Protein AF-A0A7J6PBH8-F1 (afdb_monomer)

InterPro domains:
  IPR035897 Toll/interleukin-1 receptor homology (TIR) domain superfamily [G3DSA:3.40.50.10140] (114-209)
  IPR035897 Toll/interleukin-1 receptor homology (TIR) domain superfamily [SSF52200] (127-196)

Foldseek 3Di:
DDPVVVVVVPPVVPCDPPDDPPLAAAEEEFEDPPPDPVLVVVLCLVVVQDPVLVVQLPVVLVVLLVVLVVVVVVVPPPDDPDPDPPLVCLLVCSVVVSLVSSVVSSVCSSVPVVVPDDDVRGYDDLVVNQDDPDPVSNVVVVVCLLVNLLRYQAYEYADDPCQVVDPVSVVSVVSNVVRDPPVRYHYDDSVLVVVVVVLSVVLNVVLVVCCVPCSRDCVVNVVSVVVSVVVNVVSD

Organism: Perkinsus olseni (NCBI:txid32597)

Solvent-accessible surface area (backbone atoms only — not comparable to full-atom values): 13706 Å² total; per-residue (Å²): 136,65,73,67,66,64,55,71,69,61,51,87,82,73,61,55,97,82,72,74,90,72,88,60,29,55,29,34,57,44,60,46,82,87,52,64,67,66,56,52,51,53,48,50,48,60,72,70,47,56,74,62,39,58,49,64,15,47,50,59,29,49,52,51,46,50,54,52,53,50,53,61,55,63,76,54,85,60,98,64,98,66,92,64,81,59,65,65,53,57,50,65,44,59,69,57,53,39,54,51,50,24,51,50,37,36,56,46,27,69,60,50,49,64,77,75,51,82,73,92,73,45,68,49,40,66,83,80,74,30,53,82,88,43,72,66,57,24,54,54,41,58,75,42,46,66,60,55,44,62,42,26,69,23,40,38,32,50,39,50,95,60,29,80,75,33,68,67,45,44,48,53,53,55,58,30,56,72,74,45,61,76,88,39,52,44,79,42,52,47,67,60,51,52,48,52,54,50,49,54,50,51,50,53,50,50,52,54,49,48,52,72,74,44,48,78,54,56,68,60,51,54,51,54,52,48,51,52,51,52,56,50,61,76,68,110

Nearest PDB structures (foldseek):
  7xoz-assembly1_B  TM=6.721E-01  e=8.411E-02  Arabidopsis thaliana
  5ku7-assembly1_B  TM=6.875E-01  e=1.446E-01  Vitis rotundifolia
  7dfv-assembly1_B  TM=7.254E-01  e=2.232E-01  Arabidopsis thaliana
  8w8m-assembly1_G2  TM=6.673E-01  e=3.838E-01  Homo sapiens

Secondary structure (DSSP, 8-state):
--HHHHHTS--TT-S-TT----S-BSEEEEE-TTS-HHHHHHHHHHHHS-THHHHHHHHHHHHHHHHHHHHHHHTT-SS-------HHHHHTTHHHHHHHHHHHHHHHHHHHHHHH------EE-HHHHS-SS-HHHHHHHHHTHHHHHHTBS-EEEEE-TTTTT-HHHHHHHHHHHHHS-GGGEEEEEHHHHHHHHHHHHHHHHHHHHHHHH-TT-HHHHHHHHHHHHHHHHTT-

pLDDT: mean 71.85, std 18.63, range [33.97, 98.0]

Structure (mmCIF, N/CA/C/O backbone):
data_AF-A0A7J6PBH8-F1
#
_entry.id   AF-A0A7J6PBH8-F1
#
loop_
_atom_site.group_PDB
_atom_site.id
_atom_site.type_symbol
_atom_site.label_atom_id
_atom_site.label_alt_id
_atom_site.label_comp_id
_atom_site.label_asym_id
_atom_site.label_entity_id
_atom_site.label_seq_id
_atom_site.pdbx_PDB_ins_code
_atom_site.Cartn_x
_atom_site.Cartn_y
_atom_site.Cartn_z
_atom_site.occupancy
_atom_site.B_iso_or_equiv
_atom_site.auth_seq_id
_atom_site.auth_comp_id
_atom_site.auth_asym_id
_atom_site.auth_atom_id
_atom_site.pdbx_PDB_model_num
ATOM 1 N N . MET A 1 1 ? -23.117 3.839 30.386 1.00 45.78 1 MET A N 1
ATOM 2 C CA . MET A 1 1 ? -21.732 4.191 30.763 1.00 45.78 1 MET A CA 1
ATOM 3 C C . MET A 1 1 ? -21.660 5.699 30.877 1.00 45.78 1 MET A C 1
ATOM 5 O O . MET A 1 1 ? -21.975 6.381 29.909 1.00 45.78 1 MET A O 1
ATOM 9 N N . ASP A 1 2 ? -21.388 6.189 32.081 1.00 33.97 2 ASP A N 1
ATOM 10 C CA . ASP A 1 2 ? -21.490 7.600 32.451 1.00 33.97 2 ASP A CA 1
ATOM 11 C C . ASP A 1 2 ? -20.289 8.407 31.914 1.00 33.97 2 ASP A C 1
ATOM 13 O O . ASP A 1 2 ? -19.137 7.996 32.065 1.00 33.97 2 ASP A O 1
ATOM 17 N N . ARG A 1 3 ? -20.553 9.549 31.260 1.00 38.12 3 ARG A N 1
ATOM 18 C CA . ARG A 1 3 ? -19.521 10.439 30.685 1.00 38.12 3 ARG A CA 1
ATOM 19 C C . ARG A 1 3 ? -18.624 11.055 31.762 1.00 38.12 3 ARG A C 1
ATOM 21 O O . ARG A 1 3 ? -17.514 11.473 31.446 1.00 38.12 3 ARG A O 1
ATOM 28 N N . SER A 1 4 ? -19.092 11.099 33.008 1.00 37.28 4 SER A N 1
ATOM 29 C CA . SER A 1 4 ? -18.335 11.586 34.163 1.00 37.28 4 SER A CA 1
ATOM 30 C C . SER A 1 4 ? -17.141 10.679 34.509 1.00 37.28 4 SER A C 1
ATOM 32 O O . SER A 1 4 ? -16.066 11.185 34.814 1.00 37.28 4 SER A O 1
ATOM 34 N N . TYR A 1 5 ? -17.285 9.357 34.349 1.00 37.84 5 TYR A N 1
ATOM 35 C CA . TYR A 1 5 ? -16.247 8.361 34.652 1.00 37.84 5 TYR A CA 1
ATOM 36 C C . TYR A 1 5 ? -15.118 8.337 33.609 1.00 37.84 5 TYR A C 1
ATOM 38 O O . TYR A 1 5 ? -13.968 8.046 33.918 1.00 37.84 5 TYR A O 1
ATOM 46 N N . LEU A 1 6 ? -15.431 8.681 32.355 1.00 41.81 6 LEU A N 1
ATOM 47 C CA . LEU A 1 6 ? -14.424 8.796 31.294 1.00 41.81 6 LEU A CA 1
ATOM 48 C C . LEU A 1 6 ? -13.551 10.046 31.468 1.00 41.81 6 LEU A C 1
ATOM 50 O O . LEU A 1 6 ? -12.393 10.030 31.070 1.00 41.81 6 LEU A O 1
ATOM 54 N N . ARG A 1 7 ? -14.092 11.099 32.091 1.00 39.53 7 ARG A N 1
ATOM 55 C CA . ARG A 1 7 ? -13.388 12.363 32.326 1.00 39.53 7 ARG A CA 1
ATOM 56 C C . ARG A 1 7 ? -12.491 12.319 33.572 1.00 39.53 7 ARG A C 1
ATOM 58 O O . ARG A 1 7 ? -11.564 13.107 33.670 1.00 39.53 7 ARG A O 1
ATOM 65 N N . SER A 1 8 ? -12.724 11.387 34.502 1.00 37.38 8 SER A N 1
ATOM 66 C CA . SER A 1 8 ? -11.867 11.193 35.685 1.00 37.38 8 SER A CA 1
ATOM 67 C C . SER A 1 8 ? -10.606 10.359 35.423 1.00 37.38 8 SER A C 1
ATOM 69 O O . SER A 1 8 ? -9.757 10.279 36.302 1.00 37.38 8 SER A O 1
ATOM 71 N N . ILE A 1 9 ? -10.487 9.727 34.248 1.00 46.31 9 ILE A N 1
ATOM 72 C CA . ILE A 1 9 ? -9.277 8.996 33.811 1.00 46.31 9 ILE A CA 1
ATOM 73 C C . ILE A 1 9 ? -8.388 9.887 32.923 1.00 46.31 9 ILE A C 1
ATOM 75 O O . ILE A 1 9 ? -7.214 9.599 32.726 1.00 46.31 9 ILE A O 1
ATOM 79 N N . GLU A 1 10 ? -8.914 11.011 32.432 1.00 45.94 10 GLU A N 1
ATOM 80 C CA . GLU A 1 10 ? -8.123 12.077 31.811 1.00 45.94 10 GLU A CA 1
ATOM 81 C C . GLU A 1 10 ? -7.434 12.905 32.909 1.00 45.94 10 GLU A C 1
ATOM 83 O O . GLU A 1 10 ? -7.759 14.067 33.147 1.00 45.94 10 GLU A O 1
ATOM 88 N N . SER A 1 11 ? -6.488 12.289 33.621 1.00 39.06 11 SER A N 1
ATOM 89 C CA . SER A 1 11 ? -5.456 13.054 34.316 1.00 39.06 11 SER A CA 1
ATOM 90 C C . SER A 1 11 ? -4.640 13.780 33.226 1.00 39.06 11 SER A C 1
ATOM 92 O O . SER A 1 11 ? -4.196 13.136 32.268 1.00 39.06 11 SER A O 1
ATOM 94 N N . PRO A 1 12 ? -4.453 15.111 33.300 1.00 47.03 12 PRO A N 1
ATOM 95 C CA . PRO A 1 12 ? -3.650 15.851 32.323 1.00 47.03 12 PRO A CA 1
ATOM 96 C C . PRO A 1 12 ? -2.173 15.424 32.288 1.00 47.03 12 PRO A C 1
ATOM 98 O O . PRO A 1 12 ? -1.440 15.869 31.408 1.00 47.03 12 PRO A O 1
ATOM 101 N N . GLU A 1 13 ? -1.730 14.601 33.243 1.00 43.03 13 GLU A N 1
ATOM 102 C CA . GLU A 1 13 ? -0.333 14.205 33.432 1.00 43.03 13 GLU A CA 1
ATOM 103 C C . GLU A 1 13 ? 0.048 12.932 32.651 1.00 43.03 13 GLU A C 1
ATOM 105 O O . GLU A 1 13 ? 1.232 12.715 32.402 1.00 43.03 13 GLU A O 1
ATOM 110 N N . ASP A 1 14 ? -0.928 12.145 32.176 1.00 44.50 14 ASP A N 1
ATOM 111 C CA . ASP A 1 14 ? -0.685 10.865 31.479 1.00 44.50 14 ASP A CA 1
ATOM 112 C C . ASP A 1 14 ? -0.793 10.948 29.946 1.00 44.50 14 ASP A C 1
ATOM 114 O O . ASP A 1 14 ? -0.558 9.966 29.231 1.00 44.50 14 ASP A O 1
ATOM 118 N N . ALA A 1 15 ? -1.124 12.123 29.404 1.00 49.47 15 ALA A N 1
ATOM 119 C CA . ALA A 1 15 ? -0.966 12.378 27.980 1.00 49.47 15 ALA A CA 1
ATOM 120 C C . ALA A 1 15 ? 0.536 12.409 27.681 1.00 49.47 15 ALA A C 1
ATOM 122 O O . ALA A 1 15 ? 1.206 13.416 27.908 1.00 49.47 15 ALA A O 1
ATOM 123 N N . SER A 1 16 ? 1.075 11.282 27.201 1.00 50.50 16 SER A N 1
ATOM 124 C CA . SER A 1 16 ? 2.452 11.196 26.714 1.00 50.50 16 SER A CA 1
ATOM 125 C C . SER A 1 16 ? 2.767 12.451 25.898 1.00 50.50 16 SER A C 1
ATOM 127 O O . SER A 1 16 ? 1.989 12.810 25.017 1.00 50.50 16 SER A O 1
ATOM 129 N N . VAL A 1 17 ? 3.878 13.124 26.194 1.00 50.75 17 VAL A N 1
ATOM 130 C CA . VAL A 1 17 ? 4.246 14.467 25.690 1.00 50.75 17 VAL A CA 1
ATOM 131 C C . VAL A 1 17 ? 4.234 14.589 24.144 1.00 50.75 17 VAL A C 1
ATOM 133 O O . VAL A 1 17 ? 4.333 15.681 23.594 1.00 50.75 17 VAL A O 1
ATOM 136 N N . THR A 1 18 ? 4.066 13.479 23.421 1.00 54.97 18 THR A N 1
ATOM 137 C CA . THR A 1 18 ? 4.001 13.367 21.958 1.00 54.97 18 THR A CA 1
ATOM 138 C C . THR A 1 18 ? 2.629 12.976 21.382 1.00 54.97 18 THR A C 1
ATOM 140 O O . THR A 1 18 ? 2.499 12.902 20.159 1.00 54.97 18 THR A O 1
ATOM 143 N N . SER A 1 19 ? 1.597 12.713 22.194 1.00 59.50 19 SER A N 1
ATOM 144 C CA . SER A 1 19 ? 0.269 12.331 21.688 1.00 59.50 19 SER A CA 1
ATOM 145 C C . SER A 1 19 ? -0.532 13.551 21.235 1.00 59.50 19 SER A C 1
ATOM 147 O O . SER A 1 19 ? -0.762 14.476 22.011 1.00 59.50 19 SER A O 1
ATOM 149 N N . ILE A 1 20 ? -0.997 13.537 19.986 1.00 65.62 20 ILE A N 1
ATOM 150 C CA . ILE A 1 20 ? -1.858 14.582 19.422 1.00 65.62 20 ILE A CA 1
ATOM 151 C C . ILE A 1 20 ? -3.312 14.090 19.496 1.00 65.62 20 ILE A C 1
ATOM 153 O O . ILE A 1 20 ? -3.580 12.965 19.064 1.00 65.62 20 ILE A O 1
ATOM 157 N N . PRO A 1 21 ? -4.271 14.889 20.002 1.00 64.50 21 PRO A N 1
ATOM 158 C CA . PRO A 1 21 ? -5.683 14.529 19.946 1.00 64.50 21 PRO A CA 1
ATOM 159 C C . PRO A 1 21 ? -6.130 14.440 18.481 1.00 64.50 21 PRO A C 1
ATOM 161 O O . PRO A 1 21 ? -6.209 15.442 17.770 1.00 64.50 21 PRO A O 1
ATOM 164 N N . ALA A 1 22 ? -6.403 13.224 18.011 1.00 61.81 22 ALA A N 1
ATOM 165 C CA . ALA A 1 22 ? -6.835 12.990 16.641 1.00 61.81 22 ALA A CA 1
ATOM 166 C C . ALA A 1 22 ? -8.353 13.197 16.530 1.00 61.81 22 ALA A C 1
ATOM 168 O O . ALA A 1 22 ? -9.138 12.332 16.912 1.00 61.81 22 ALA A O 1
ATOM 169 N N . VAL A 1 23 ? -8.763 14.352 15.998 1.00 75.50 23 VAL A N 1
ATOM 170 C CA . VAL A 1 23 ? -10.170 14.621 15.635 1.00 75.50 23 VAL A CA 1
ATOM 171 C C . VAL A 1 23 ? -10.614 13.716 14.475 1.00 75.50 23 VAL A C 1
ATOM 173 O O . VAL A 1 23 ? -11.773 13.316 14.409 1.00 75.50 23 VAL A O 1
ATOM 176 N N . SER A 1 24 ? -9.680 13.355 13.593 1.00 84.94 24 SER A N 1
ATOM 177 C CA . SER A 1 24 ? -9.870 12.410 12.490 1.00 84.94 24 SER A CA 1
ATOM 178 C C . SER A 1 24 ? -8.546 11.733 12.138 1.00 84.94 24 SER A C 1
ATOM 180 O O . SER A 1 24 ? -7.498 12.381 12.168 1.00 84.94 24 SER A O 1
ATOM 182 N N . ILE A 1 25 ? -8.596 10.454 11.769 1.00 92.31 25 ILE A N 1
ATOM 183 C CA . ILE A 1 25 ? -7.442 9.669 11.305 1.00 92.31 25 ILE A CA 1
ATOM 184 C C . ILE A 1 25 ? -7.642 9.385 9.812 1.00 92.31 25 ILE A C 1
ATOM 186 O O . ILE A 1 25 ? -8.721 8.957 9.415 1.00 92.31 25 ILE A O 1
ATOM 190 N N . ASP A 1 26 ? -6.634 9.601 8.965 1.00 91.94 26 ASP A N 1
ATOM 191 C CA . ASP A 1 26 ? -6.788 9.354 7.523 1.00 91.94 26 ASP A CA 1
ATOM 192 C C . ASP A 1 26 ? -6.860 7.860 7.215 1.00 91.94 26 ASP A C 1
ATOM 194 O O . ASP A 1 26 ? -7.717 7.415 6.449 1.00 91.94 26 ASP A O 1
ATOM 198 N N . PHE A 1 27 ? -5.965 7.088 7.832 1.00 93.56 27 PHE A N 1
ATOM 199 C CA . PHE A 1 27 ? -5.884 5.647 7.644 1.00 93.56 27 PHE A CA 1
ATOM 200 C C . PHE A 1 27 ? -5.661 4.935 8.971 1.00 93.56 27 PHE A C 1
ATOM 202 O O . PHE A 1 27 ? -4.714 5.231 9.701 1.00 93.56 27 PHE A O 1
ATOM 209 N N . PHE A 1 28 ? -6.490 3.935 9.239 1.00 95.75 28 PHE A N 1
ATOM 210 C CA . PHE A 1 28 ? -6.177 2.902 10.210 1.00 95.75 28 PHE A CA 1
ATOM 211 C C . PHE A 1 28 ? -5.411 1.786 9.503 1.00 95.75 28 PHE A C 1
ATOM 213 O O . PHE A 1 28 ? -5.925 1.193 8.552 1.00 95.75 28 PHE A O 1
ATOM 220 N N . LEU A 1 29 ? -4.186 1.501 9.939 1.00 95.69 29 LEU A N 1
ATOM 221 C CA . LEU A 1 29 ? -3.358 0.461 9.340 1.00 95.69 29 LEU A CA 1
ATOM 222 C C . LEU A 1 29 ? -3.590 -0.885 10.033 1.00 95.69 29 LEU A C 1
ATOM 224 O O . LEU A 1 29 ? -3.116 -1.103 11.145 1.00 95.69 29 LEU A O 1
ATOM 228 N N . SER A 1 30 ? -4.248 -1.813 9.340 1.00 95.75 30 SER A N 1
ATOM 229 C CA . SER A 1 30 ? -4.439 -3.187 9.804 1.00 95.75 30 SER A CA 1
ATOM 230 C C . SER A 1 30 ? -3.519 -4.141 9.049 1.00 95.75 30 SER A C 1
ATOM 232 O O . SER A 1 30 ? -3.428 -4.116 7.818 1.00 95.75 30 SER A O 1
ATOM 234 N N . HIS A 1 31 ? -2.799 -4.987 9.783 1.00 94.56 31 HIS A N 1
ATOM 235 C CA . HIS A 1 31 ? -1.833 -5.894 9.181 1.00 94.56 31 HIS A CA 1
ATOM 236 C C . HIS A 1 31 ? -1.519 -7.096 10.072 1.00 94.56 31 HIS A C 1
ATOM 238 O O . HIS A 1 31 ? -1.540 -7.044 11.300 1.00 94.56 31 HIS A O 1
ATOM 244 N N . SER A 1 32 ? -1.129 -8.182 9.419 1.00 92.81 32 SER A N 1
ATOM 245 C CA . SER A 1 32 ? -0.591 -9.372 10.063 1.00 92.81 32 SER A CA 1
ATOM 246 C C . SER A 1 32 ? 0.827 -9.105 10.591 1.00 92.81 32 SER A C 1
ATOM 248 O O . SER A 1 32 ? 1.706 -8.694 9.832 1.00 92.81 32 SER A O 1
ATOM 250 N N . TRP A 1 33 ? 1.099 -9.342 11.879 1.00 86.00 33 TRP A N 1
ATOM 251 C CA . TRP A 1 33 ? 2.424 -9.107 12.480 1.00 86.00 33 TRP A CA 1
ATOM 252 C C . TRP A 1 33 ? 3.542 -9.960 11.860 1.00 86.00 33 TRP A C 1
ATOM 254 O O . TRP A 1 33 ? 4.629 -9.442 11.617 1.00 86.00 33 TRP A O 1
ATOM 264 N N . SER A 1 34 ? 3.261 -11.223 11.542 1.00 87.38 34 SER A N 1
ATOM 265 C CA . SER A 1 34 ? 4.189 -12.166 10.886 1.00 87.38 34 SER A CA 1
ATOM 266 C C . SER A 1 34 ? 4.585 -11.777 9.459 1.00 87.38 34 SER A C 1
ATOM 268 O O . SER A 1 34 ? 5.631 -12.217 8.988 1.00 87.38 34 SER A O 1
ATOM 270 N N . ALA A 1 35 ? 3.764 -10.994 8.752 1.00 86.31 35 ALA A N 1
ATOM 271 C CA . ALA A 1 35 ? 4.049 -10.644 7.367 1.00 86.31 35 ALA A CA 1
ATOM 272 C C . ALA A 1 35 ? 5.354 -9.834 7.252 1.00 86.31 35 ALA A C 1
ATOM 274 O O . ALA A 1 35 ? 5.717 -9.073 8.157 1.00 86.31 35 ALA A O 1
ATOM 275 N N . ASN A 1 36 ? 6.055 -9.978 6.126 1.00 87.62 36 ASN A N 1
ATOM 276 C CA . ASN A 1 36 ? 7.377 -9.390 5.923 1.00 87.62 36 ASN A CA 1
ATOM 277 C C . ASN A 1 36 ? 7.353 -7.856 6.093 1.00 87.62 36 ASN A C 1
ATOM 279 O O . ASN A 1 36 ? 6.604 -7.148 5.418 1.00 87.62 36 ASN A O 1
ATOM 283 N N . GLY A 1 37 ? 8.191 -7.343 7.000 1.00 87.88 37 GLY A N 1
ATOM 284 C CA . GLY A 1 37 ? 8.276 -5.917 7.320 1.00 87.88 37 GLY A CA 1
ATOM 285 C C . GLY A 1 37 ? 8.690 -5.037 6.140 1.00 87.88 37 GLY A C 1
ATOM 286 O O . GLY A 1 37 ? 8.176 -3.927 6.012 1.00 87.88 37 GLY A O 1
ATOM 287 N N . PHE A 1 38 ? 9.561 -5.534 5.259 1.00 88.69 38 PHE A N 1
ATOM 288 C CA . PHE A 1 38 ? 10.024 -4.791 4.087 1.00 88.69 38 PHE A CA 1
ATOM 289 C C . PHE A 1 38 ? 8.866 -4.504 3.126 1.00 88.69 38 PHE A C 1
ATOM 291 O O . PHE A 1 38 ? 8.606 -3.352 2.787 1.00 88.69 38 PHE A O 1
ATOM 298 N N . TRP A 1 39 ? 8.093 -5.533 2.769 1.00 87.56 39 TRP A N 1
ATOM 299 C CA . TRP A 1 39 ? 6.956 -5.382 1.859 1.00 87.56 39 TRP A CA 1
ATOM 300 C C . TRP A 1 39 ? 5.831 -4.531 2.444 1.00 87.56 39 TRP A C 1
ATOM 302 O O . TRP A 1 39 ? 5.178 -3.807 1.698 1.00 87.56 39 TRP A O 1
ATOM 312 N N . LYS A 1 40 ? 5.647 -4.525 3.771 1.00 89.81 40 LYS A N 1
ATOM 313 C CA . LYS A 1 40 ? 4.728 -3.582 4.430 1.00 89.81 40 LYS A CA 1
ATOM 314 C C . LYS A 1 40 ? 5.154 -2.132 4.215 1.00 89.81 40 LYS A C 1
ATOM 316 O O . LYS A 1 40 ? 4.315 -1.295 3.901 1.00 89.81 40 LYS A O 1
ATOM 321 N N . GLN A 1 41 ? 6.447 -1.838 4.361 1.00 86.25 41 GLN A N 1
ATOM 322 C CA . GLN A 1 41 ? 6.976 -0.493 4.131 1.00 86.25 41 GLN A CA 1
ATOM 323 C C . GLN A 1 41 ? 6.820 -0.084 2.668 1.00 86.25 41 GLN A C 1
ATOM 325 O O . GLN A 1 41 ? 6.326 1.007 2.412 1.00 86.25 41 GLN A O 1
ATOM 330 N N . VAL A 1 42 ? 7.152 -0.964 1.716 1.00 83.94 42 VAL A N 1
ATOM 331 C CA . VAL A 1 42 ? 6.959 -0.706 0.276 1.00 83.94 42 VAL A CA 1
ATOM 332 C C . VAL A 1 42 ? 5.478 -0.492 -0.057 1.00 83.94 42 VAL A C 1
ATOM 334 O O . VAL A 1 42 ? 5.139 0.429 -0.795 1.00 83.94 42 VAL A O 1
ATOM 337 N N . ALA A 1 43 ? 4.574 -1.288 0.517 1.00 85.69 43 ALA A N 1
ATOM 338 C CA . ALA A 1 43 ? 3.135 -1.138 0.321 1.00 85.69 43 ALA A CA 1
ATOM 339 C C . ALA A 1 43 ? 2.621 0.212 0.839 1.00 85.69 43 ALA A C 1
ATOM 341 O O . ALA A 1 43 ? 1.924 0.925 0.116 1.00 85.69 43 ALA A O 1
ATOM 342 N N . LEU A 1 44 ? 2.998 0.587 2.065 1.00 84.44 44 LEU A N 1
ATOM 343 C CA . LEU A 1 44 ? 2.662 1.888 2.649 1.00 84.44 44 LEU A CA 1
ATOM 344 C C . LEU A 1 44 ? 3.237 3.029 1.827 1.00 84.44 44 LEU A C 1
ATOM 346 O O . LEU A 1 44 ? 2.555 4.015 1.563 1.00 84.44 44 LEU A O 1
ATOM 350 N N . PHE A 1 45 ? 4.478 2.862 1.390 1.00 79.00 45 PHE A N 1
ATOM 351 C CA . PHE A 1 45 ? 5.164 3.812 0.552 1.00 79.00 45 PHE A CA 1
ATOM 352 C C . PHE A 1 45 ? 4.378 4.080 -0.733 1.00 79.00 45 PHE A C 1
ATOM 354 O O . PHE A 1 45 ? 4.054 5.225 -1.027 1.00 79.00 45 PHE A O 1
ATOM 361 N N . LEU A 1 46 ? 3.990 3.028 -1.454 1.00 75.56 46 LEU A N 1
ATOM 362 C CA . LEU A 1 46 ? 3.237 3.150 -2.699 1.00 75.56 46 LEU A CA 1
ATOM 363 C C . LEU A 1 46 ? 1.827 3.708 -2.481 1.00 75.56 46 LEU A C 1
ATOM 365 O O . LEU A 1 46 ? 1.408 4.579 -3.240 1.00 75.56 46 LEU A O 1
ATOM 369 N N . CYS A 1 47 ? 1.122 3.272 -1.434 1.00 76.19 47 CYS A N 1
ATOM 370 C CA . CYS A 1 47 ? -0.245 3.722 -1.149 1.00 76.19 47 CYS A CA 1
ATOM 371 C C . CYS A 1 47 ? -0.314 5.179 -0.684 1.00 76.19 47 CYS A C 1
ATOM 373 O O . CYS A 1 47 ? -1.260 5.892 -1.017 1.00 76.19 47 CYS A O 1
ATOM 375 N N . CYS A 1 48 ? 0.684 5.624 0.079 1.00 71.44 48 CYS A N 1
ATOM 376 C CA . CYS A 1 48 ? 0.764 6.994 0.577 1.00 71.44 48 CYS A CA 1
ATOM 377 C C . CYS A 1 48 ? 1.502 7.928 -0.396 1.00 71.44 48 CYS A C 1
ATOM 379 O O . CYS A 1 48 ? 1.349 9.151 -0.309 1.00 71.44 48 CYS A O 1
ATOM 381 N N . SER A 1 49 ? 2.279 7.388 -1.343 1.00 70.19 49 SER A N 1
ATOM 382 C CA . SER A 1 49 ? 2.897 8.183 -2.404 1.00 70.19 49 SER A CA 1
ATOM 383 C C . SER A 1 49 ? 1.818 8.775 -3.315 1.00 70.19 49 SER A C 1
ATOM 385 O O . SER A 1 49 ? 0.898 8.103 -3.774 1.00 70.19 49 SER A O 1
ATOM 387 N N . THR A 1 50 ? 1.882 10.087 -3.549 1.00 58.03 50 THR A N 1
ATOM 388 C CA . THR A 1 50 ? 0.853 10.776 -4.341 1.00 58.03 50 THR A CA 1
ATOM 389 C C . THR A 1 50 ? 0.875 10.342 -5.809 1.00 58.03 50 THR A C 1
ATOM 391 O O . THR A 1 50 ? 1.942 10.086 -6.351 1.00 58.03 50 THR A O 1
ATOM 394 N N . THR A 1 51 ? -0.267 10.408 -6.505 1.00 58.66 51 THR A N 1
ATOM 395 C CA . THR A 1 51 ? -0.402 10.231 -7.973 1.00 58.66 51 THR A CA 1
ATOM 396 C C . THR A 1 51 ? 0.644 11.018 -8.783 1.00 58.66 51 THR A C 1
ATOM 398 O O . THR A 1 51 ? 1.017 10.629 -9.885 1.00 58.66 51 THR A O 1
ATOM 401 N N . SER A 1 52 ? 1.179 12.101 -8.208 1.00 55.38 52 SER A N 1
ATOM 402 C CA . SER A 1 52 ? 2.303 12.876 -8.739 1.00 55.38 52 SER A CA 1
ATOM 403 C C . SER A 1 52 ? 3.555 12.041 -9.055 1.00 55.38 52 SER A C 1
ATOM 405 O O . SER A 1 52 ? 4.243 12.383 -10.007 1.00 55.38 52 SER A O 1
ATOM 407 N N . THR A 1 53 ? 3.845 10.955 -8.326 1.00 60.31 53 THR A N 1
ATOM 408 C CA . THR A 1 53 ? 5.011 10.082 -8.576 1.00 60.31 53 THR A CA 1
ATOM 409 C C . THR A 1 53 ? 4.915 9.382 -9.921 1.00 60.31 53 THR A C 1
ATOM 411 O O . THR A 1 53 ? 5.857 9.408 -10.709 1.00 60.31 53 THR A O 1
ATOM 414 N N . TYR A 1 54 ? 3.734 8.847 -10.225 1.00 57.56 54 TYR A N 1
ATOM 415 C CA . TYR A 1 54 ? 3.452 8.240 -11.518 1.00 57.56 54 TYR A CA 1
ATOM 416 C C . TYR A 1 54 ? 3.496 9.277 -12.637 1.00 57.56 54 TYR A C 1
ATOM 418 O O . TYR A 1 54 ? 4.104 9.029 -13.669 1.00 57.56 54 TYR A O 1
ATOM 426 N N . ILE A 1 55 ? 2.928 10.466 -12.420 1.00 59.19 55 ILE A N 1
ATOM 427 C CA . ILE A 1 55 ? 2.915 11.548 -13.417 1.00 59.19 55 ILE A CA 1
ATOM 428 C C . ILE A 1 55 ? 4.338 12.042 -13.730 1.00 59.19 55 ILE A C 1
ATOM 430 O O . ILE A 1 55 ? 4.683 12.221 -14.895 1.00 59.19 55 ILE A O 1
ATOM 434 N N . ILE A 1 56 ? 5.187 12.218 -12.713 1.00 58.19 56 ILE A N 1
ATOM 435 C CA . ILE A 1 56 ? 6.586 12.642 -12.882 1.00 58.19 56 ILE A CA 1
ATOM 436 C C . ILE A 1 56 ? 7.434 11.540 -13.533 1.00 58.19 56 ILE A C 1
ATOM 438 O O . ILE A 1 56 ? 8.389 11.862 -14.228 1.00 58.19 56 ILE A O 1
ATOM 442 N N . ALA A 1 57 ? 7.083 10.261 -13.384 1.00 60.34 57 ALA A N 1
ATOM 443 C CA . ALA A 1 57 ? 7.735 9.174 -14.115 1.00 60.34 57 ALA A CA 1
ATOM 444 C C . ALA A 1 57 ? 7.237 9.053 -15.574 1.00 60.34 57 ALA A C 1
ATOM 446 O O . ALA A 1 57 ? 8.024 8.784 -16.484 1.00 60.34 57 ALA A O 1
ATOM 447 N N . LEU A 1 58 ? 5.940 9.283 -15.815 1.00 59.38 58 LEU A N 1
ATOM 448 C CA . LEU A 1 58 ? 5.277 9.139 -17.119 1.00 59.38 58 LEU A CA 1
ATOM 449 C C . LEU A 1 58 ? 5.530 10.313 -18.070 1.00 59.38 58 LEU A C 1
ATOM 451 O O . LEU A 1 58 ? 5.698 10.100 -19.267 1.00 59.38 58 LEU A O 1
ATOM 455 N N . ILE A 1 59 ? 5.548 11.557 -17.582 1.00 64.19 59 ILE A N 1
ATOM 456 C CA . ILE A 1 59 ? 5.678 12.739 -18.450 1.00 64.19 59 ILE A CA 1
ATOM 457 C C . ILE A 1 59 ? 7.063 12.813 -19.120 1.00 64.19 59 ILE A C 1
ATOM 459 O O . ILE A 1 59 ? 7.114 12.928 -20.340 1.00 64.19 59 ILE A O 1
ATOM 463 N N . PRO A 1 60 ? 8.201 12.709 -18.412 1.00 61.28 60 PRO A N 1
ATOM 464 C CA . PRO A 1 60 ? 9.516 12.781 -19.046 1.00 61.28 60 PRO A CA 1
ATOM 465 C C . PRO A 1 60 ? 9.769 11.611 -19.998 1.00 61.28 60 PRO A C 1
ATOM 467 O O . PRO A 1 60 ? 10.317 11.816 -21.078 1.00 61.28 60 PRO A O 1
ATOM 470 N N . SER A 1 61 ? 9.323 10.403 -19.635 1.00 62.41 61 SER A N 1
ATOM 471 C CA . SER A 1 61 ? 9.450 9.215 -20.486 1.00 62.41 61 SER A CA 1
ATOM 472 C C . SER A 1 61 ? 8.602 9.328 -21.759 1.00 62.41 61 SER A C 1
ATOM 474 O O . SER A 1 61 ? 9.102 9.049 -22.848 1.00 62.41 61 SER A O 1
ATOM 476 N N . SER A 1 62 ? 7.366 9.830 -21.659 1.00 59.06 62 SER A N 1
ATOM 477 C CA . SER A 1 62 ? 6.490 10.071 -22.818 1.00 59.06 62 SER A CA 1
ATOM 478 C C . SER A 1 62 ? 6.934 11.250 -23.692 1.00 59.06 62 SER A C 1
ATOM 480 O O . SER A 1 62 ? 6.887 11.141 -24.915 1.00 59.06 62 SER A O 1
ATOM 482 N N . LEU A 1 63 ? 7.426 12.350 -23.111 1.00 61.16 63 LEU A N 1
ATOM 483 C CA . LEU A 1 63 ? 7.980 13.485 -23.862 1.00 61.16 63 LEU A CA 1
ATOM 484 C C . LEU A 1 63 ? 9.268 13.103 -24.598 1.00 61.16 63 LEU A C 1
ATOM 486 O O . LEU A 1 63 ? 9.470 13.514 -25.744 1.00 61.16 63 LEU A O 1
ATOM 490 N N . LEU A 1 64 ? 10.123 12.295 -23.967 1.00 60.31 64 LEU A N 1
ATOM 491 C CA . LEU A 1 64 ? 11.315 11.751 -24.607 1.00 60.31 64 LEU A CA 1
ATOM 492 C C . LEU A 1 64 ? 10.927 10.819 -25.762 1.00 60.31 64 LEU A C 1
ATOM 494 O O . LEU A 1 64 ? 11.412 11.013 -26.874 1.00 60.31 64 LEU A O 1
ATOM 498 N N . ALA A 1 65 ? 9.989 9.893 -25.544 1.00 57.53 65 ALA A N 1
ATOM 499 C CA . ALA A 1 65 ? 9.462 9.026 -26.598 1.00 57.53 65 ALA A CA 1
ATOM 500 C C . ALA A 1 65 ? 8.865 9.828 -27.772 1.00 57.53 65 ALA A C 1
ATOM 502 O O . ALA A 1 65 ? 9.181 9.561 -28.930 1.00 57.53 65 ALA A O 1
ATOM 503 N N . ALA A 1 66 ? 8.063 10.861 -27.494 1.00 57.41 66 ALA A N 1
ATOM 504 C CA . ALA A 1 66 ? 7.430 11.700 -28.511 1.00 57.41 66 ALA A CA 1
ATOM 505 C C . ALA A 1 66 ? 8.444 12.518 -29.329 1.00 57.41 66 ALA A C 1
ATOM 507 O O . ALA A 1 66 ? 8.348 12.571 -30.555 1.00 57.41 66 ALA A O 1
ATOM 508 N N . ARG A 1 67 ? 9.450 13.122 -28.679 1.00 58.44 67 ARG A N 1
ATOM 509 C CA . ARG A 1 67 ? 10.526 13.865 -29.363 1.00 58.44 67 ARG A CA 1
ATOM 510 C C . ARG A 1 67 ? 11.330 12.956 -30.293 1.00 58.44 67 ARG A C 1
ATOM 512 O O . ARG A 1 67 ? 11.710 13.365 -31.389 1.00 58.44 67 ARG A O 1
ATOM 519 N N . LEU A 1 68 ? 11.571 11.726 -29.858 1.00 53.66 68 LEU A N 1
ATOM 520 C CA . LEU A 1 68 ? 12.311 10.728 -30.615 1.00 53.66 68 LEU A CA 1
ATOM 521 C C . LEU A 1 68 ? 11.482 10.177 -31.793 1.00 53.66 68 LEU A C 1
ATOM 523 O O 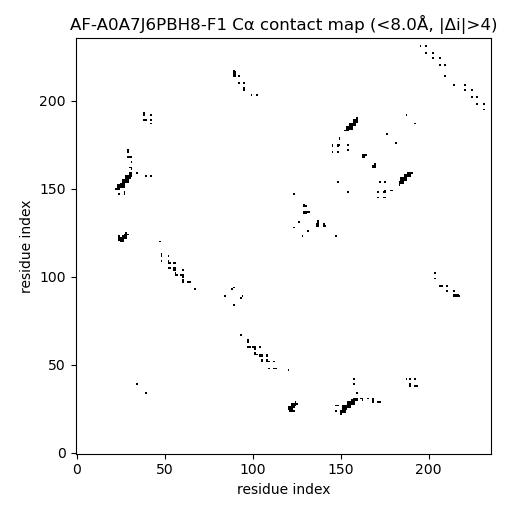. LEU A 1 68 ? 12.002 10.052 -32.906 1.00 53.66 68 LEU A O 1
ATOM 527 N N . LEU A 1 69 ? 10.177 9.938 -31.609 1.00 55.28 69 LEU A N 1
ATOM 528 C CA . LEU A 1 69 ? 9.241 9.598 -32.694 1.00 55.28 69 LEU A CA 1
ATOM 529 C C . LEU A 1 69 ? 9.131 10.726 -33.732 1.00 55.28 69 LEU A C 1
ATOM 531 O O . LEU A 1 69 ? 9.139 10.468 -34.934 1.00 55.28 69 LEU A O 1
ATOM 535 N N . TYR A 1 70 ? 9.098 11.982 -33.284 1.00 55.16 70 TYR A N 1
ATOM 536 C CA . TYR A 1 70 ? 9.095 13.152 -34.163 1.00 55.16 70 TYR A CA 1
ATOM 537 C C . TYR A 1 70 ? 10.386 13.259 -34.992 1.00 55.16 70 TYR A C 1
ATOM 539 O O . TYR A 1 70 ? 10.325 13.467 -36.204 1.00 55.16 70 TYR A O 1
ATOM 547 N N . ALA A 1 71 ? 11.555 13.030 -34.384 1.00 53.19 71 ALA A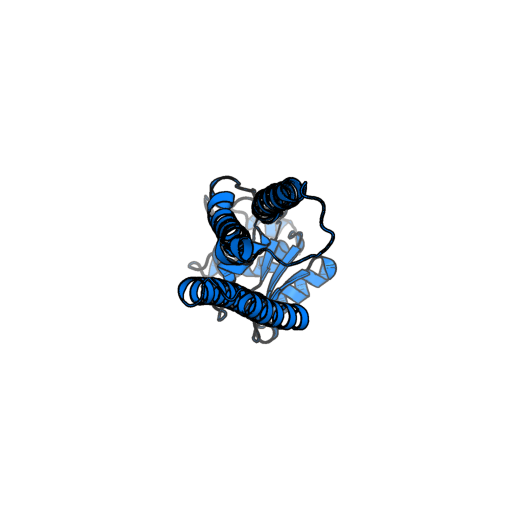 N 1
ATOM 548 C CA . ALA A 1 71 ? 12.831 12.962 -35.105 1.00 53.19 71 ALA A CA 1
ATOM 549 C C . ALA A 1 71 ? 12.865 11.807 -36.131 1.00 53.19 71 ALA A C 1
ATOM 551 O O . ALA A 1 71 ? 13.399 11.958 -37.231 1.00 53.19 71 ALA A O 1
ATOM 552 N N . SER A 1 72 ? 12.222 10.680 -35.808 1.00 50.00 72 SER A N 1
ATOM 553 C CA . SER A 1 72 ? 12.046 9.542 -36.724 1.00 50.00 72 SER A CA 1
ATOM 554 C C . SER A 1 72 ? 11.152 9.879 -37.917 1.00 50.00 72 SER A C 1
ATOM 556 O O . SER A 1 72 ? 11.329 9.317 -38.995 1.00 50.00 72 SER A O 1
ATOM 558 N N . PHE A 1 73 ? 10.194 10.792 -37.739 1.00 50.41 73 PHE A N 1
ATOM 559 C CA . PHE A 1 73 ? 9.313 11.269 -38.802 1.00 50.41 73 PHE A CA 1
ATOM 560 C C . PHE A 1 73 ? 10.006 12.299 -39.706 1.00 50.41 73 PHE A C 1
ATOM 562 O O . PHE A 1 73 ? 9.833 12.256 -40.920 1.00 50.41 73 PHE A O 1
ATOM 569 N N . GLN A 1 74 ? 10.842 13.184 -39.151 1.00 52.91 74 GLN A N 1
ATOM 570 C CA . GLN A 1 74 ? 11.577 14.178 -39.946 1.00 52.91 74 GLN A CA 1
ATOM 571 C C . GLN A 1 74 ? 12.651 13.567 -40.858 1.00 52.91 74 GLN A C 1
ATOM 573 O O . GLN A 1 74 ? 12.842 14.052 -41.970 1.00 52.91 74 GLN A O 1
ATOM 578 N N . ASN A 1 75 ? 13.272 12.450 -40.464 1.00 51.91 75 ASN A N 1
ATOM 579 C CA . ASN A 1 75 ? 14.193 11.700 -41.329 1.00 51.91 75 ASN A CA 1
ATOM 580 C C . ASN A 1 75 ? 13.491 10.949 -42.494 1.00 51.91 75 ASN A C 1
ATOM 582 O O . ASN A 1 75 ? 14.154 10.213 -43.222 1.00 51.91 75 ASN A O 1
ATOM 586 N N . ARG A 1 76 ? 12.169 11.123 -42.695 1.00 51.25 76 ARG A N 1
ATOM 587 C CA . ARG A 1 76 ? 11.367 10.513 -43.780 1.00 51.25 76 ARG A CA 1
ATOM 588 C C . ARG A 1 76 ? 11.097 11.419 -44.991 1.00 51.25 76 ARG A C 1
ATOM 590 O O . ARG A 1 76 ? 10.309 11.037 -45.850 1.00 51.25 76 ARG A O 1
ATOM 597 N N . THR A 1 77 ? 11.723 12.588 -45.133 1.00 45.53 77 THR A N 1
ATOM 598 C CA . THR A 1 77 ? 11.522 13.458 -46.319 1.00 45.53 77 THR A CA 1
ATOM 599 C C . THR A 1 77 ? 12.266 12.993 -47.587 1.00 45.53 77 THR A C 1
ATOM 601 O O . THR A 1 77 ? 12.501 13.786 -48.496 1.00 45.53 77 THR A O 1
ATOM 604 N N . GLY A 1 78 ? 12.595 11.700 -47.697 1.00 46.44 78 GLY A N 1
ATOM 605 C CA . GLY A 1 78 ? 12.993 11.047 -48.947 1.00 46.44 78 GLY A CA 1
ATOM 606 C C . GLY A 1 78 ? 11.837 10.204 -49.493 1.00 46.44 78 GLY A C 1
ATOM 607 O O . GLY A 1 78 ? 11.386 9.277 -48.828 1.00 46.44 78 GLY A O 1
ATOM 608 N N . LEU A 1 79 ? 11.342 10.541 -50.687 1.00 45.94 79 LEU A N 1
ATOM 609 C CA . LEU A 1 79 ? 10.218 9.893 -51.377 1.00 45.94 79 LEU A CA 1
ATOM 610 C C . LEU A 1 79 ? 10.415 8.371 -51.546 1.00 45.94 79 LEU A C 1
ATOM 612 O O . LEU A 1 79 ? 11.039 7.925 -52.504 1.00 45.94 79 LEU A O 1
ATOM 616 N N . GLY A 1 80 ? 9.840 7.564 -50.653 1.00 46.19 80 GLY A N 1
ATOM 617 C CA . GLY A 1 80 ? 9.809 6.107 -50.795 1.00 46.19 80 GLY A CA 1
ATOM 618 C C . GLY A 1 80 ? 8.909 5.441 -49.756 1.00 46.19 80 GLY A C 1
ATOM 619 O O . GLY A 1 80 ? 9.256 5.358 -48.583 1.00 46.19 80 GLY A O 1
ATOM 620 N N . TRP A 1 81 ? 7.747 4.942 -50.186 1.00 44.97 81 TRP A N 1
ATOM 621 C CA . TRP A 1 81 ? 6.742 4.264 -49.348 1.00 44.97 81 TRP A CA 1
ATOM 622 C C . TRP A 1 81 ? 7.063 2.784 -49.092 1.00 44.97 81 TRP A C 1
ATOM 624 O O . TRP A 1 81 ? 6.183 1.928 -49.121 1.00 44.97 81 TRP A O 1
ATOM 634 N N . THR A 1 82 ? 8.322 2.454 -48.828 1.00 44.16 82 THR A N 1
ATOM 635 C CA . THR A 1 82 ? 8.685 1.134 -48.307 1.00 44.16 82 THR A CA 1
ATOM 636 C C . THR A 1 82 ? 9.100 1.319 -46.862 1.00 44.16 82 THR A C 1
ATOM 638 O O . THR A 1 82 ? 10.179 1.844 -46.591 1.00 44.16 82 THR A O 1
ATOM 641 N N . VAL A 1 83 ? 8.237 0.918 -45.925 1.00 46.78 83 VAL A N 1
ATOM 642 C CA . VAL A 1 83 ? 8.587 0.832 -44.502 1.00 46.78 83 VAL A CA 1
ATOM 643 C C . VAL A 1 83 ? 9.580 -0.318 -44.351 1.00 46.78 83 VAL A C 1
ATOM 645 O O . VAL A 1 83 ? 9.217 -1.430 -43.990 1.00 46.78 83 VAL A O 1
ATOM 648 N N . GLN A 1 84 ? 10.840 -0.071 -44.691 1.00 45.31 84 GLN A N 1
ATOM 649 C CA . GLN A 1 84 ? 11.926 -0.867 -44.154 1.00 45.31 84 GLN A CA 1
ATOM 650 C C . GLN A 1 84 ? 12.299 -0.220 -42.819 1.00 45.31 84 GLN A C 1
ATOM 652 O O . GLN A 1 84 ? 12.668 0.960 -42.820 1.00 45.31 84 GLN A O 1
ATOM 657 N N . PRO A 1 85 ? 12.147 -0.913 -41.673 1.00 48.81 85 PRO A N 1
ATOM 658 C CA . PRO A 1 85 ? 12.697 -0.416 -40.421 1.00 48.81 85 PRO A CA 1
ATOM 659 C C . PRO A 1 85 ? 14.187 -0.188 -40.663 1.00 48.81 85 PRO A C 1
ATOM 661 O O . PRO A 1 85 ? 14.911 -1.116 -41.010 1.00 48.81 85 PRO A O 1
ATOM 664 N N . ASN A 1 86 ? 14.631 1.068 -40.601 1.00 49.62 86 ASN A N 1
ATOM 665 C CA . ASN A 1 86 ? 16.026 1.375 -40.864 1.00 49.62 86 ASN A CA 1
ATOM 666 C C . ASN A 1 86 ? 16.852 0.702 -39.746 1.00 49.62 86 ASN A C 1
ATOM 668 O O . ASN A 1 86 ? 16.678 1.060 -38.577 1.00 49.62 86 ASN A O 1
ATOM 672 N N . PRO A 1 87 ? 17.729 -0.264 -40.075 1.00 52.12 87 PRO A N 1
ATOM 673 C CA . PRO A 1 87 ? 18.423 -1.093 -39.091 1.00 52.12 87 PRO A CA 1
ATOM 674 C C . PRO A 1 87 ? 19.342 -0.283 -38.167 1.00 52.12 87 PRO A C 1
ATOM 676 O O . PRO A 1 87 ? 19.689 -0.745 -37.082 1.00 52.12 87 PRO A O 1
ATOM 679 N N . ALA A 1 88 ? 19.688 0.954 -38.544 1.00 50.47 88 ALA A N 1
ATOM 680 C CA . ALA A 1 88 ? 20.411 1.874 -37.676 1.00 50.47 88 ALA A CA 1
ATOM 681 C C . ALA A 1 88 ? 19.596 2.281 -36.435 1.00 50.47 88 ALA A C 1
ATOM 683 O O . ALA A 1 88 ? 20.166 2.521 -35.385 1.00 50.47 88 ALA A O 1
ATOM 684 N N . TRP A 1 89 ? 18.266 2.341 -36.505 1.00 45.59 89 TRP A N 1
ATOM 685 C CA . TRP A 1 89 ? 17.425 2.834 -35.401 1.00 45.59 89 TRP A CA 1
ATOM 686 C C . TRP A 1 89 ? 17.249 1.784 -34.312 1.00 45.59 89 TRP A C 1
ATOM 688 O O . TRP A 1 89 ? 17.304 2.092 -33.124 1.00 45.59 89 TRP A O 1
ATOM 698 N N . THR A 1 90 ? 17.141 0.533 -34.741 1.00 48.34 90 THR A N 1
ATOM 699 C CA . THR A 1 90 ? 17.213 -0.659 -33.904 1.00 48.34 90 THR A CA 1
ATOM 700 C C . THR A 1 90 ? 18.617 -0.887 -33.334 1.00 48.34 90 THR A C 1
ATOM 702 O O . THR A 1 90 ? 18.736 -1.289 -32.184 1.00 48.34 90 THR A O 1
ATOM 705 N N . ALA A 1 91 ? 19.677 -0.549 -34.084 1.00 45.19 91 ALA A N 1
ATOM 706 C CA . ALA A 1 91 ? 21.068 -0.637 -33.624 1.00 45.19 91 ALA A CA 1
ATOM 707 C C . ALA A 1 91 ? 21.509 0.520 -32.696 1.00 45.19 91 ALA A C 1
ATOM 709 O O . ALA A 1 91 ? 22.493 0.383 -31.976 1.00 45.19 91 ALA A O 1
ATOM 710 N N . ASN A 1 92 ? 20.791 1.652 -32.682 1.00 47.00 92 ASN A N 1
ATOM 711 C CA . ASN A 1 92 ? 21.167 2.859 -31.928 1.00 47.00 92 ASN A CA 1
ATOM 712 C C . ASN A 1 92 ? 20.504 2.980 -30.536 1.00 47.00 92 ASN A C 1
ATOM 714 O O . ASN A 1 92 ? 20.605 4.032 -29.907 1.00 47.00 92 ASN A O 1
ATOM 718 N N . GLY A 1 93 ? 19.817 1.947 -30.030 1.00 50.88 93 GLY A N 1
ATOM 719 C CA . GLY A 1 93 ? 19.292 1.954 -28.653 1.00 50.88 93 GLY A CA 1
ATOM 720 C C . GLY A 1 93 ? 18.075 2.869 -28.420 1.00 50.88 93 GLY A C 1
ATOM 721 O O . GLY A 1 93 ? 17.895 3.425 -27.331 1.00 50.88 93 GLY A O 1
ATOM 722 N N . PHE A 1 94 ? 17.227 3.038 -29.435 1.00 50.09 94 PHE A N 1
ATOM 723 C CA . PHE A 1 94 ? 16.035 3.891 -29.378 1.00 50.09 94 PHE A CA 1
ATOM 724 C C . PHE A 1 94 ? 15.012 3.417 -28.324 1.00 50.09 94 PHE A C 1
ATOM 726 O O . PHE A 1 94 ? 14.565 4.218 -27.501 1.00 50.09 94 PHE A O 1
ATOM 733 N N . ASP A 1 95 ? 14.724 2.111 -28.258 1.00 53.84 95 ASP A N 1
ATOM 734 C CA . ASP A 1 95 ? 13.887 1.521 -27.197 1.00 53.84 95 ASP A CA 1
ATOM 735 C C . ASP A 1 95 ? 14.610 1.461 -25.845 1.00 53.84 95 ASP A C 1
ATOM 737 O O . ASP A 1 95 ? 14.003 1.689 -24.797 1.00 53.84 95 ASP A O 1
ATOM 741 N N . LEU A 1 96 ? 15.928 1.225 -25.871 1.00 51.25 96 LEU A N 1
ATOM 742 C CA . LEU A 1 96 ? 16.790 1.146 -24.687 1.00 51.25 96 LEU A CA 1
ATOM 743 C C . LEU A 1 96 ? 16.675 2.413 -23.835 1.00 51.25 96 LEU A C 1
ATOM 745 O O . LEU A 1 96 ? 16.516 2.328 -22.619 1.00 51.25 96 LEU A O 1
ATOM 749 N N . THR A 1 97 ? 16.715 3.586 -24.464 1.00 57.00 97 THR A N 1
ATOM 750 C CA . THR A 1 97 ? 16.759 4.864 -23.742 1.00 57.00 97 THR A CA 1
ATOM 751 C C . THR A 1 97 ? 15.414 5.195 -23.095 1.00 57.00 97 THR A C 1
ATOM 753 O O . THR A 1 97 ? 15.376 5.610 -21.943 1.00 57.00 97 THR A O 1
ATOM 756 N N . VAL A 1 98 ? 14.290 4.967 -23.781 1.00 57.81 98 VAL A N 1
ATOM 757 C CA . VAL A 1 98 ? 12.959 5.323 -23.254 1.00 57.81 98 VAL A CA 1
ATOM 758 C C . VAL A 1 98 ? 12.562 4.426 -22.077 1.00 57.81 98 VAL A C 1
ATOM 760 O O . VAL A 1 98 ? 12.092 4.935 -21.056 1.00 57.81 98 VAL A O 1
ATOM 763 N N . PHE A 1 99 ? 12.795 3.112 -22.172 1.00 57.59 99 PHE A N 1
ATOM 764 C CA . PHE A 1 99 ? 12.448 2.172 -21.101 1.00 57.59 99 PHE A CA 1
ATOM 765 C C . PHE A 1 99 ? 13.359 2.312 -19.878 1.00 57.59 99 PHE A C 1
ATOM 767 O O . PHE A 1 99 ? 12.862 2.358 -18.750 1.00 57.59 99 PHE A O 1
ATOM 774 N N . THR A 1 100 ? 14.676 2.442 -20.076 1.00 61.81 100 THR A N 1
ATOM 775 C CA . THR A 1 100 ? 15.612 2.611 -18.952 1.00 61.81 100 THR A CA 1
ATOM 776 C C . THR A 1 100 ? 15.423 3.952 -18.251 1.00 61.81 100 THR A C 1
ATOM 778 O O . THR A 1 100 ? 15.349 3.974 -17.025 1.00 61.81 100 THR A O 1
ATOM 781 N N . PHE A 1 101 ? 15.239 5.059 -18.983 1.00 64.44 101 PHE A N 1
ATOM 782 C CA . PHE A 1 101 ? 14.932 6.345 -18.352 1.00 64.44 101 PHE A CA 1
ATOM 783 C C . PHE A 1 101 ? 13.563 6.346 -17.678 1.00 64.44 101 PHE A C 1
ATOM 785 O O . PHE A 1 101 ? 13.441 6.943 -16.613 1.00 64.44 101 PHE A O 1
ATOM 792 N N . GLY A 1 102 ? 12.547 5.679 -18.235 1.00 65.50 102 GLY A N 1
ATOM 793 C CA . GLY A 1 102 ? 11.239 5.544 -17.589 1.00 65.50 102 GLY A CA 1
ATOM 794 C C . GLY A 1 102 ? 11.317 4.794 -16.259 1.00 65.50 102 GLY A C 1
ATOM 795 O O . GLY A 1 102 ? 10.810 5.281 -15.249 1.00 65.50 102 GLY A O 1
ATOM 796 N N . PHE A 1 103 ? 12.020 3.660 -16.228 1.00 68.12 103 PHE A N 1
ATOM 797 C CA . PHE A 1 103 ? 12.207 2.866 -15.013 1.00 68.12 103 PHE A CA 1
ATOM 798 C C . PHE A 1 103 ? 13.077 3.585 -13.976 1.00 68.12 103 PHE A C 1
ATOM 800 O O . PHE A 1 103 ? 12.701 3.672 -12.809 1.00 68.12 103 PHE A O 1
ATOM 807 N N . VAL A 1 104 ? 14.198 4.177 -14.397 1.00 70.06 104 VAL A N 1
ATOM 808 C CA . VAL A 1 104 ? 15.058 4.968 -13.506 1.00 70.06 104 VAL A CA 1
ATOM 809 C C . VAL A 1 104 ? 14.305 6.187 -12.976 1.00 70.06 104 VAL A C 1
ATOM 811 O O . VAL A 1 104 ? 14.377 6.460 -11.785 1.00 70.06 104 VAL A O 1
ATOM 814 N N . SER A 1 105 ? 13.519 6.882 -13.803 1.00 66.06 105 SER A N 1
ATOM 815 C CA . SER A 1 105 ? 12.692 8.014 -13.354 1.00 66.06 105 SER A CA 1
ATOM 816 C C . SER A 1 105 ? 11.586 7.576 -12.395 1.00 66.06 105 SER A C 1
ATOM 818 O O . SER A 1 105 ? 11.279 8.309 -11.459 1.00 66.06 105 SER A O 1
ATOM 820 N N . PHE A 1 106 ? 11.013 6.383 -12.580 1.00 69.88 106 PHE A N 1
ATOM 821 C CA . PHE A 1 106 ? 10.072 5.790 -11.631 1.00 69.88 106 PHE A CA 1
ATOM 822 C C . PHE A 1 106 ? 10.746 5.497 -10.287 1.00 69.88 106 PHE A C 1
ATOM 824 O O . PHE A 1 106 ? 10.279 5.991 -9.264 1.00 69.88 106 PHE A O 1
ATOM 831 N N . LEU A 1 107 ? 11.880 4.788 -10.281 1.00 72.06 107 LEU A N 1
ATOM 832 C CA . LEU A 1 107 ? 12.637 4.490 -9.061 1.00 72.06 107 LEU A CA 1
ATOM 833 C C . LEU A 1 107 ? 13.121 5.762 -8.350 1.00 72.06 107 LEU A C 1
ATOM 835 O O . LEU A 1 107 ? 12.978 5.886 -7.135 1.00 72.06 107 LEU A O 1
ATOM 839 N N . LEU A 1 108 ? 13.645 6.736 -9.097 1.00 70.62 108 LEU A N 1
ATOM 840 C CA . LEU A 1 108 ? 14.031 8.038 -8.557 1.00 70.62 108 LEU A CA 1
ATOM 841 C C . LEU A 1 108 ? 12.816 8.799 -8.033 1.00 70.62 108 LEU A C 1
ATOM 843 O O . LEU A 1 108 ? 12.909 9.414 -6.980 1.00 70.62 108 LEU A O 1
ATOM 847 N N . GLY A 1 109 ? 11.663 8.719 -8.698 1.00 68.12 109 GLY A N 1
ATOM 848 C CA . GLY A 1 109 ? 10.403 9.265 -8.201 1.00 68.12 109 GLY A CA 1
ATOM 849 C C . GLY A 1 109 ? 10.009 8.665 -6.851 1.00 68.12 109 GLY A C 1
ATOM 850 O O . GLY A 1 109 ? 9.652 9.415 -5.943 1.00 68.12 109 GLY A O 1
ATOM 851 N N . LEU A 1 110 ? 10.146 7.342 -6.688 1.00 68.12 110 LEU A N 1
ATOM 852 C CA . LEU A 1 110 ? 9.919 6.663 -5.408 1.00 68.12 110 LEU A CA 1
ATOM 853 C C . LEU A 1 110 ? 10.897 7.145 -4.322 1.00 68.12 110 LEU A C 1
ATOM 855 O O . LEU 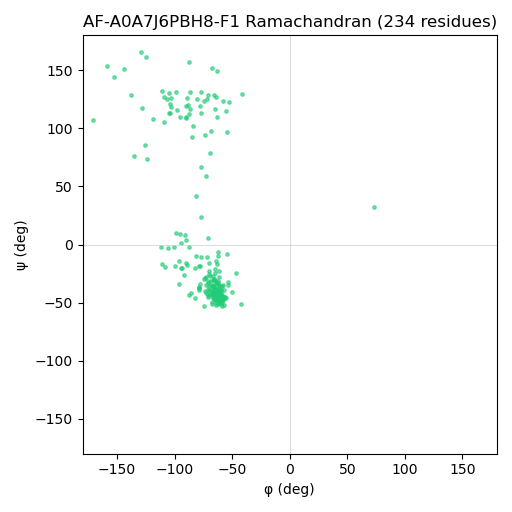A 1 110 ? 10.523 7.229 -3.165 1.00 68.12 110 LEU A O 1
ATOM 859 N N . ILE A 1 111 ? 12.135 7.509 -4.648 1.00 71.31 111 ILE A N 1
ATOM 860 C CA . ILE A 1 111 ? 13.101 7.948 -3.625 1.00 71.31 111 ILE A CA 1
ATOM 861 C C . ILE A 1 111 ? 12.973 9.447 -3.324 1.00 71.31 111 ILE A C 1
ATOM 863 O O . ILE A 1 111 ? 13.029 9.855 -2.169 1.00 71.31 111 ILE A O 1
ATOM 867 N N . ILE A 1 112 ? 12.800 10.276 -4.352 1.00 69.19 112 ILE A N 1
ATOM 868 C CA . ILE A 1 112 ? 12.914 11.737 -4.282 1.00 69.19 112 ILE A CA 1
ATOM 869 C C . ILE A 1 112 ? 11.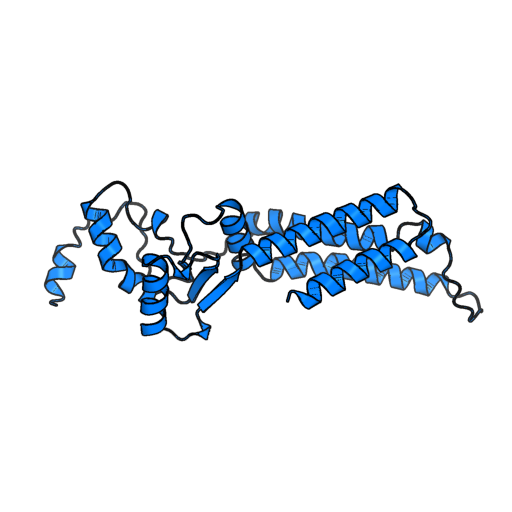627 12.373 -3.756 1.00 69.19 112 ILE A C 1
ATOM 871 O O . ILE A 1 112 ? 11.672 13.235 -2.886 1.00 69.19 112 ILE A O 1
ATOM 875 N N . ILE A 1 113 ? 10.457 11.964 -4.244 1.00 66.31 113 ILE A N 1
ATOM 876 C CA . ILE A 1 113 ? 9.183 12.628 -3.910 1.00 66.31 113 ILE A CA 1
ATOM 877 C C . ILE A 1 113 ? 8.845 12.633 -2.408 1.00 66.31 113 ILE A C 1
ATOM 879 O O . ILE A 1 113 ? 8.380 13.667 -1.923 1.00 66.31 113 ILE A O 1
ATOM 883 N N . PRO A 1 114 ? 9.105 11.565 -1.639 1.00 63.25 114 PRO A N 1
ATOM 884 C CA . PRO A 1 114 ? 8.920 11.561 -0.184 1.00 63.25 114 PRO A CA 1
ATOM 885 C C . PRO A 1 114 ? 9.811 12.558 0.540 1.00 63.25 114 PRO A C 1
ATOM 887 O O . PRO A 1 114 ? 9.406 13.083 1.570 1.00 63.25 114 PRO A O 1
ATOM 890 N N . LEU A 1 115 ? 11.007 12.825 0.002 1.00 68.12 115 LEU A N 1
ATOM 891 C CA . LEU A 1 115 ? 11.960 13.761 0.597 1.00 68.12 115 LEU A CA 1
ATOM 892 C C . LEU A 1 115 ? 11.482 15.212 0.476 1.00 68.12 115 LEU A C 1
ATOM 894 O O . LEU A 1 115 ? 11.867 16.049 1.283 1.00 68.12 115 LEU A O 1
ATOM 898 N N . PHE A 1 116 ? 10.639 15.514 -0.518 1.00 61.44 116 PHE A N 1
ATOM 899 C CA . PHE A 1 116 ? 10.176 16.877 -0.796 1.00 61.44 116 PHE A CA 1
ATOM 900 C C . PHE A 1 116 ? 8.695 17.112 -0.487 1.00 61.44 116 PHE A C 1
ATOM 902 O O . PHE A 1 116 ? 8.268 18.262 -0.392 1.00 61.44 116 PHE A O 1
ATOM 909 N N . LYS A 1 117 ? 7.889 16.056 -0.331 1.00 58.91 117 LYS A N 1
ATOM 910 C CA . LYS A 1 117 ? 6.442 16.169 -0.127 1.00 58.91 117 LYS A CA 1
ATOM 911 C C . LYS A 1 117 ? 6.00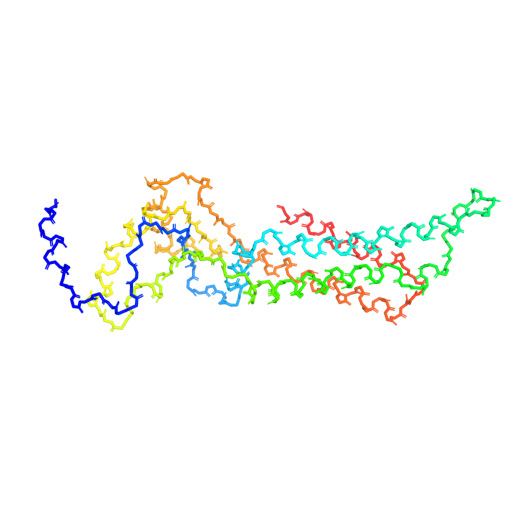4 15.432 1.132 1.00 58.91 117 LYS A C 1
ATOM 913 O O . LYS A 1 117 ? 5.502 14.313 1.077 1.00 58.91 117 LYS A O 1
ATOM 918 N N . HIS A 1 118 ? 6.094 16.122 2.263 1.00 55.81 118 HIS A N 1
ATOM 919 C CA . HIS A 1 118 ? 5.374 15.730 3.468 1.00 55.81 118 HIS A CA 1
ATOM 920 C C . HIS A 1 118 ? 3.890 16.055 3.288 1.00 55.81 118 HIS A C 1
ATOM 922 O O . HIS A 1 118 ? 3.441 17.173 3.535 1.00 55.81 118 HIS A O 1
ATOM 928 N N . ARG A 1 119 ? 3.094 15.082 2.831 1.00 60.31 119 ARG A N 1
ATOM 929 C CA . ARG A 1 119 ? 1.673 15.118 3.183 1.00 60.31 119 ARG A CA 1
ATOM 930 C C . ARG A 1 119 ? 1.572 14.783 4.665 1.00 60.31 119 ARG A C 1
ATOM 932 O O . ARG A 1 119 ? 2.103 13.763 5.094 1.00 60.31 119 ARG A O 1
ATOM 939 N N . ASN A 1 120 ? 0.869 15.624 5.418 1.00 70.12 120 ASN A N 1
ATOM 940 C CA . ASN A 1 120 ? 0.489 15.353 6.805 1.00 70.12 120 ASN A CA 1
ATOM 941 C C . ASN A 1 120 ? -0.619 14.289 6.837 1.00 70.12 120 ASN A C 1
ATOM 943 O O . ASN A 1 120 ? -1.731 14.567 7.268 1.00 70.12 120 ASN A O 1
ATOM 947 N N . THR A 1 121 ? -0.343 13.101 6.296 1.00 80.62 121 THR A N 1
ATOM 948 C CA . THR A 1 121 ? -1.255 11.963 6.380 1.00 80.62 121 THR A CA 1
ATOM 949 C C . THR A 1 121 ? -1.126 11.356 7.767 1.00 80.62 121 THR A C 1
ATOM 951 O O . THR A 1 121 ? -0.047 10.906 8.153 1.00 80.62 121 THR A O 1
ATOM 954 N N . ILE A 1 122 ? -2.225 11.350 8.514 1.00 87.62 122 ILE A N 1
ATOM 955 C CA . ILE A 1 122 ? -2.273 10.797 9.865 1.00 87.62 122 ILE A CA 1
ATOM 956 C C . ILE A 1 122 ? -2.647 9.322 9.758 1.00 87.62 122 ILE A C 1
ATOM 958 O O . ILE A 1 122 ? -3.781 8.976 9.423 1.00 87.62 122 ILE A O 1
ATOM 962 N N . VAL A 1 123 ? -1.682 8.451 10.046 1.00 89.00 123 VAL A N 1
ATOM 963 C CA . VAL A 1 123 ? -1.872 6.998 10.049 1.00 89.00 123 VAL A CA 1
ATOM 964 C C . VAL A 1 123 ? -1.830 6.492 11.482 1.00 89.00 123 VAL A C 1
ATOM 966 O O . VAL A 1 123 ? -0.868 6.753 12.205 1.00 89.00 123 VAL A O 1
ATOM 969 N N . PHE A 1 124 ? -2.853 5.743 11.883 1.00 93.25 124 PHE A N 1
ATOM 970 C CA . PHE A 1 124 ? -2.843 5.022 13.149 1.00 93.25 124 PHE A CA 1
ATOM 971 C C . PHE A 1 124 ? -2.234 3.635 12.951 1.00 93.25 124 PHE A C 1
ATOM 973 O O . PHE A 1 124 ? -2.692 2.866 12.105 1.00 93.25 124 PHE A O 1
ATOM 980 N N . LEU A 1 125 ? -1.221 3.317 13.755 1.00 92.12 125 LEU A N 1
ATOM 981 C CA . LEU A 1 125 ? -0.579 2.007 13.812 1.00 92.12 125 LEU A CA 1
ATOM 982 C C . LEU A 1 125 ? -0.549 1.548 15.270 1.00 92.12 125 LEU A C 1
ATOM 984 O O . LEU A 1 125 ? 0.098 2.182 16.103 1.00 92.12 125 LEU A O 1
ATOM 988 N N . ASP A 1 126 ? -1.223 0.435 15.558 1.00 91.06 126 ASP A N 1
ATOM 989 C CA . ASP A 1 126 ? -1.372 -0.167 16.890 1.00 91.06 126 ASP A CA 1
ATOM 990 C C . ASP A 1 126 ? -0.071 -0.158 17.713 1.00 91.06 126 ASP A C 1
ATOM 992 O O . ASP A 1 126 ? -0.029 0.353 18.832 1.00 91.06 126 ASP A O 1
ATOM 996 N N . LYS A 1 127 ? 1.022 -0.645 17.126 1.00 88.12 127 LYS A N 1
ATOM 997 C CA . LYS A 1 127 ? 2.325 -0.787 17.774 1.00 88.12 127 LYS A CA 1
ATOM 998 C C . LYS A 1 127 ? 2.980 0.550 18.130 1.00 88.12 127 LYS A C 1
ATOM 1000 O O . LYS A 1 127 ? 3.785 0.592 19.057 1.00 88.12 127 LYS A O 1
ATOM 1005 N N . CYS A 1 128 ? 2.662 1.614 17.396 1.00 88.31 128 CYS A N 1
ATOM 1006 C CA . CYS A 1 128 ? 3.232 2.948 17.591 1.00 88.31 128 CYS A CA 1
ATOM 1007 C C . CYS A 1 128 ? 2.342 3.847 18.452 1.00 88.31 128 CYS A C 1
ATOM 1009 O O . CYS A 1 128 ? 2.857 4.681 19.189 1.00 88.31 128 CYS A O 1
ATOM 1011 N N . CYS A 1 129 ? 1.023 3.691 18.350 1.00 89.19 129 CYS A N 1
ATOM 1012 C CA . CYS A 1 129 ? 0.052 4.561 19.007 1.00 89.19 129 CYS A CA 1
ATOM 1013 C C . CYS A 1 129 ? -0.404 4.030 20.374 1.00 89.19 129 CYS A C 1
ATOM 1015 O O . CYS A 1 129 ? -0.899 4.807 21.185 1.00 89.19 129 CYS A O 1
ATOM 1017 N N . ILE A 1 130 ? -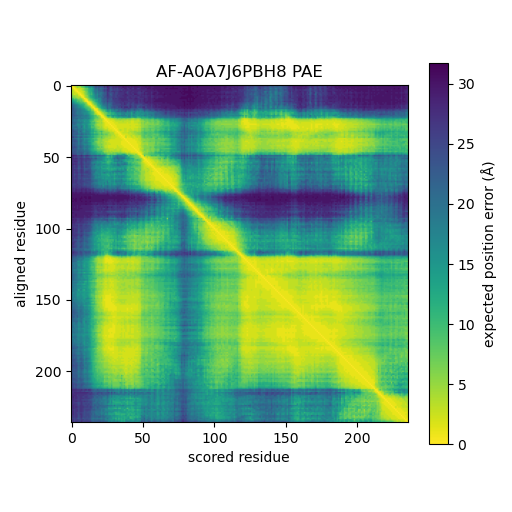0.241 2.730 20.646 1.00 90.00 130 ILE A N 1
ATOM 1018 C CA . ILE A 1 130 ? -0.562 2.125 21.943 1.00 90.00 130 ILE A CA 1
ATOM 1019 C C . ILE A 1 130 ? 0.740 1.886 22.716 1.00 90.00 130 ILE A C 1
ATOM 1021 O O . ILE A 1 130 ? 1.624 1.194 22.194 1.00 90.00 130 ILE A O 1
ATOM 1025 N N . PRO A 1 131 ? 0.866 2.390 23.960 1.00 89.44 131 PRO A N 1
ATOM 1026 C CA . PRO A 1 131 ? 2.015 2.111 24.814 1.00 89.44 131 PRO A CA 1
ATOM 1027 C C . PRO A 1 131 ? 2.260 0.604 24.935 1.00 89.44 131 PRO A C 1
ATOM 1029 O O . PRO A 1 131 ? 1.370 -0.149 25.318 1.00 89.44 131 PRO A O 1
ATOM 1032 N N . GLN A 1 132 ? 3.462 0.143 24.575 1.00 88.81 132 GLN A N 1
ATOM 1033 C CA . GLN A 1 132 ? 3.790 -1.291 24.600 1.00 88.81 132 GLN A CA 1
ATOM 1034 C C . GLN A 1 132 ? 4.421 -1.746 25.919 1.00 88.81 132 GLN A C 1
ATOM 1036 O O . GLN A 1 132 ? 4.292 -2.918 26.269 1.00 88.81 132 GLN A O 1
ATOM 1041 N N . ASN A 1 133 ? 5.081 -0.832 26.635 1.00 92.75 133 ASN A N 1
ATOM 1042 C CA . ASN A 1 133 ? 5.914 -1.150 27.800 1.00 92.75 133 ASN A CA 1
ATOM 1043 C C . ASN A 1 133 ? 5.174 -1.035 29.140 1.00 92.75 133 ASN A C 1
ATOM 1045 O O . ASN A 1 133 ? 5.621 -1.622 30.119 1.00 92.75 133 ASN A O 1
ATOM 1049 N N . ASP A 1 134 ? 4.062 -0.299 29.188 1.00 91.62 134 ASP A N 1
ATOM 1050 C CA . ASP A 1 134 ? 3.228 -0.163 30.384 1.00 91.62 134 ASP A CA 1
ATOM 1051 C C . ASP A 1 134 ? 1.952 -1.008 30.223 1.00 91.62 134 ASP A C 1
ATOM 1053 O O . ASP A 1 134 ? 1.121 -0.684 29.371 1.00 91.62 134 ASP A O 1
ATOM 1057 N N . PRO A 1 135 ? 1.764 -2.077 31.020 1.00 91.75 135 PRO A N 1
ATOM 1058 C CA . PRO A 1 135 ? 0.579 -2.928 30.953 1.00 91.75 135 PRO A CA 1
ATOM 1059 C C . PRO A 1 135 ? -0.745 -2.186 31.178 1.00 91.75 135 PRO A C 1
ATOM 1061 O O . PRO A 1 135 ? -1.746 -2.546 30.555 1.00 91.75 135 PRO A O 1
ATOM 1064 N N . ILE A 1 136 ? -0.765 -1.166 32.043 1.00 92.81 136 ILE A N 1
ATOM 1065 C CA . ILE A 1 136 ? -1.984 -0.422 32.386 1.00 92.81 136 ILE A CA 1
ATOM 1066 C C . ILE A 1 136 ? -2.354 0.498 31.225 1.00 92.81 136 ILE A C 1
ATOM 1068 O O . ILE A 1 136 ? -3.462 0.401 30.689 1.00 92.81 136 ILE A O 1
ATOM 1072 N N . ALA A 1 137 ? -1.410 1.322 30.763 1.00 89.44 137 ALA A N 1
ATOM 1073 C CA . ALA A 1 137 ? -1.631 2.184 29.606 1.00 89.44 137 ALA A CA 1
ATOM 1074 C C . ALA A 1 137 ? -1.897 1.380 28.320 1.00 89.44 137 ALA A C 1
ATOM 1076 O O . ALA A 1 137 ? -2.715 1.788 27.493 1.00 89.44 137 ALA A O 1
ATOM 1077 N N . LYS A 1 138 ? -1.282 0.199 28.167 1.00 90.69 138 LYS A N 1
ATOM 1078 C CA . LYS A 1 138 ? -1.565 -0.728 27.065 1.00 90.69 138 LYS A CA 1
ATOM 1079 C C . LYS A 1 138 ? -3.006 -1.217 27.096 1.00 90.69 138 LYS A C 1
ATOM 1081 O O . LYS A 1 138 ? -3.693 -1.140 26.080 1.00 90.69 138 LYS A O 1
ATOM 1086 N N . ALA A 1 139 ? -3.474 -1.710 28.243 1.00 91.81 139 ALA A N 1
ATOM 1087 C CA . ALA A 1 139 ? -4.851 -2.170 28.401 1.00 91.81 139 ALA A CA 1
ATOM 1088 C C . ALA A 1 139 ? -5.850 -1.033 28.137 1.00 91.81 139 ALA A C 1
ATOM 1090 O O . ALA A 1 139 ? -6.844 -1.233 27.434 1.00 91.81 139 AL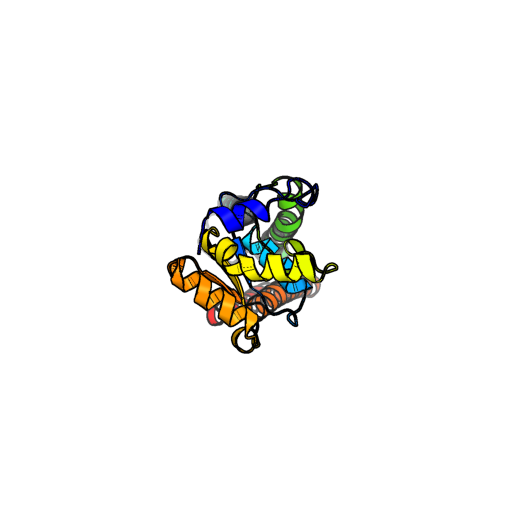A A O 1
ATOM 1091 N N . TYR A 1 140 ? -5.542 0.173 28.621 1.00 90.94 140 TYR A N 1
ATOM 1092 C CA . TYR A 1 140 ? -6.334 1.364 28.344 1.00 90.94 140 TYR A CA 1
ATOM 1093 C C . TYR A 1 140 ? -6.377 1.686 26.841 1.00 90.94 140 TYR A C 1
ATOM 1095 O O . TYR A 1 140 ? -7.465 1.801 26.276 1.00 90.94 140 TYR A O 1
ATOM 1103 N N . GLY A 1 141 ? -5.230 1.738 26.158 1.00 89.56 141 GLY A N 1
ATOM 1104 C CA . GLY A 1 141 ? -5.164 1.989 24.715 1.00 89.56 141 GLY A CA 1
ATOM 1105 C C . GLY A 1 141 ? -5.894 0.931 23.880 1.00 89.56 141 GLY A C 1
ATOM 1106 O O . GLY A 1 141 ? -6.636 1.275 22.961 1.00 89.56 141 GLY A O 1
ATOM 1107 N N . ILE A 1 142 ? -5.774 -0.350 24.248 1.00 92.38 142 ILE A N 1
ATOM 1108 C CA . ILE A 1 142 ? -6.516 -1.456 23.621 1.00 92.38 142 ILE A CA 1
ATOM 1109 C C . ILE A 1 142 ? -8.028 -1.274 23.803 1.00 92.38 142 ILE A C 1
ATOM 1111 O O . ILE A 1 142 ? -8.784 -1.444 22.847 1.00 92.38 142 ILE A O 1
ATOM 1115 N N . SER A 1 143 ? -8.481 -0.873 24.997 1.00 92.25 143 SER A N 1
ATOM 1116 C CA . SER A 1 143 ? -9.909 -0.639 25.263 1.00 92.25 143 SER A CA 1
ATOM 1117 C C . SER A 1 143 ? -10.514 0.467 24.385 1.00 92.25 143 SER A C 1
ATOM 1119 O O . SER A 1 143 ? -11.719 0.470 24.132 1.00 92.25 143 SER A O 1
ATOM 1121 N N . ARG A 1 144 ? -9.674 1.375 23.869 1.00 92.00 144 ARG A N 1
ATOM 1122 C CA . ARG A 1 144 ? -10.049 2.489 22.989 1.00 92.00 144 ARG A CA 1
ATOM 1123 C C . ARG A 1 144 ? -9.900 2.184 21.501 1.00 92.00 144 ARG A C 1
ATOM 1125 O O . ARG A 1 144 ? -10.219 3.040 20.682 1.00 92.00 144 ARG A O 1
ATOM 1132 N N . LEU A 1 145 ? -9.486 0.975 21.110 1.00 93.06 145 LEU A N 1
ATOM 1133 C CA . LEU A 1 145 ? -9.238 0.657 19.698 1.00 93.06 145 LEU A CA 1
ATOM 1134 C C . LEU A 1 145 ? -10.459 0.902 18.801 1.00 93.06 145 LEU A C 1
ATOM 1136 O O . LEU A 1 145 ? -10.333 1.430 17.698 1.00 93.06 145 LEU A O 1
ATOM 1140 N N . ALA A 1 146 ? -11.653 0.572 19.300 1.00 93.94 146 ALA A N 1
ATOM 1141 C CA . ALA A 1 146 ? -12.900 0.813 18.580 1.00 93.94 146 ALA A CA 1
ATOM 1142 C C . ALA A 1 146 ? -13.181 2.310 18.358 1.00 93.94 146 ALA A C 1
ATOM 1144 O O . ALA A 1 146 ? -13.752 2.672 17.330 1.00 93.94 146 ALA A O 1
ATOM 1145 N N . ASP A 1 147 ? -12.762 3.181 19.284 1.00 93.31 147 ASP A N 1
ATOM 1146 C CA . ASP A 1 147 ? -12.892 4.630 19.125 1.00 93.31 147 ASP A CA 1
ATOM 1147 C C . ASP A 1 147 ? -11.987 5.129 17.986 1.00 93.31 147 ASP A C 1
ATOM 1149 O O . ASP A 1 147 ? -12.455 5.904 17.152 1.00 93.31 147 ASP A O 1
ATOM 1153 N N . TYR A 1 148 ? -10.743 4.635 17.888 1.00 94.19 148 TYR A N 1
ATOM 1154 C CA . TYR A 1 148 ? -9.826 4.976 16.790 1.00 94.19 148 TYR A CA 1
ATOM 1155 C C . TYR A 1 148 ? -10.337 4.489 15.431 1.00 94.19 148 TYR A C 1
ATOM 1157 O O . TYR A 1 148 ? -10.335 5.253 14.468 1.00 94.19 148 TYR A O 1
ATOM 1165 N N . LEU A 1 149 ? -10.840 3.253 15.354 1.00 95.81 149 LEU A N 1
ATOM 1166 C CA . LEU A 1 149 ? -11.458 2.718 14.135 1.00 95.81 149 LEU A CA 1
ATOM 1167 C C . LEU A 1 149 ? -12.666 3.557 13.699 1.00 95.81 149 LEU A C 1
ATOM 1169 O O . LEU A 1 149 ? -12.820 3.852 12.517 1.00 95.81 149 LEU A O 1
ATOM 1173 N N . ARG A 1 150 ? -13.496 4.003 14.650 1.00 95.31 150 ARG A N 1
ATOM 1174 C CA . ARG A 1 150 ? -14.664 4.846 14.360 1.00 95.31 150 ARG A CA 1
ATOM 1175 C C . ARG A 1 150 ? -14.284 6.210 13.778 1.00 95.31 150 ARG A C 1
ATOM 1177 O O . ARG A 1 150 ? -14.992 6.689 12.903 1.00 95.31 150 ARG A O 1
ATOM 1184 N N . VAL A 1 151 ? -13.209 6.842 14.256 1.00 94.88 151 VAL A N 1
ATOM 1185 C CA . VAL A 1 151 ? -12.768 8.170 13.767 1.00 94.88 151 VAL A CA 1
ATOM 1186 C C . VAL A 1 151 ? -11.780 8.095 12.594 1.00 94.88 151 VAL A C 1
ATOM 1188 O O . VAL A 1 151 ? -11.264 9.124 12.155 1.00 94.88 151 VAL A O 1
ATOM 1191 N N . SER A 1 152 ? -11.496 6.890 12.095 1.00 95.69 152 SER A N 1
ATOM 1192 C CA . SER A 1 152 ? -10.651 6.675 10.920 1.00 95.69 152 SER A CA 1
ATOM 1193 C C . SER A 1 152 ? -11.464 6.761 9.637 1.00 95.69 152 SER A C 1
ATOM 1195 O O . SER A 1 152 ? -12.486 6.101 9.519 1.00 95.69 152 SER A O 1
ATOM 1197 N N . ASN A 1 153 ? -10.989 7.528 8.660 1.00 95.56 153 ASN A N 1
ATOM 1198 C CA . ASN A 1 153 ? -11.662 7.718 7.375 1.00 95.56 153 ASN A CA 1
ATOM 1199 C C . ASN A 1 153 ? -11.607 6.458 6.502 1.00 95.56 153 ASN A C 1
ATOM 1201 O O . ASN A 1 153 ? -12.508 6.215 5.704 1.00 95.56 153 ASN A O 1
ATOM 1205 N N . LYS A 1 154 ? -10.515 5.688 6.599 1.00 96.19 154 LYS A N 1
ATOM 1206 C CA . LYS A 1 154 ? -10.283 4.476 5.805 1.00 96.19 154 LYS A CA 1
ATOM 1207 C C . LYS A 1 154 ? -9.567 3.406 6.613 1.00 96.19 154 LYS A C 1
ATOM 1209 O O . LYS A 1 154 ? -8.744 3.718 7.476 1.00 96.19 154 LYS A O 1
ATOM 1214 N N . LEU A 1 155 ? -9.817 2.149 6.261 1.00 97.06 155 LEU A N 1
ATOM 1215 C CA . LEU A 1 155 ? -9.071 0.997 6.760 1.00 97.06 155 LEU A CA 1
ATOM 1216 C C . LEU A 1 155 ? -8.111 0.518 5.673 1.00 97.06 155 LEU A C 1
ATOM 1218 O O . LEU A 1 155 ? -8.549 0.034 4.632 1.00 97.06 155 LEU A O 1
ATOM 1222 N N . LEU A 1 156 ? -6.807 0.646 5.907 1.00 95.94 156 LEU A N 1
ATOM 1223 C CA . LEU A 1 156 ? -5.773 0.131 5.015 1.00 95.94 156 LEU A CA 1
ATOM 1224 C C . LEU A 1 156 ? -5.327 -1.249 5.501 1.00 95.94 156 LEU A C 1
ATOM 1226 O O . LEU A 1 156 ? -4.662 -1.365 6.529 1.00 95.94 156 LEU A O 1
ATOM 1230 N N . ILE A 1 157 ? -5.682 -2.285 4.749 1.00 95.94 157 ILE A N 1
ATOM 1231 C CA . ILE A 1 157 ? -5.336 -3.675 5.029 1.00 95.94 157 ILE A CA 1
ATOM 1232 C C . ILE A 1 157 ? -4.117 -4.068 4.203 1.00 95.94 157 ILE A C 1
ATOM 1234 O O . ILE A 1 157 ? -4.189 -4.156 2.976 1.00 95.94 157 ILE A O 1
ATOM 1238 N N . LEU A 1 158 ? -3.012 -4.372 4.881 1.00 95.06 158 LEU A N 1
ATOM 1239 C CA . LEU A 1 158 ? -1.871 -5.047 4.266 1.00 95.06 158 LEU A CA 1
ATOM 1240 C C . LEU A 1 158 ? -2.127 -6.551 4.304 1.00 95.06 158 LEU A C 1
ATOM 1242 O O . LEU A 1 158 ? -1.848 -7.230 5.296 1.00 95.06 158 LEU A O 1
ATOM 1246 N N . TRP A 1 159 ? -2.721 -7.042 3.224 1.00 94.62 159 TRP A N 1
ATOM 1247 C CA . TRP A 1 159 ? -3.207 -8.402 3.112 1.00 94.62 159 TRP A CA 1
ATOM 1248 C C . TRP A 1 159 ? -2.061 -9.394 2.938 1.00 94.62 159 TRP A C 1
ATOM 1250 O O . TRP A 1 159 ? -1.274 -9.318 1.989 1.00 94.62 159 TRP A O 1
ATOM 1260 N N . SER A 1 160 ? -2.026 -10.364 3.844 1.00 93.31 160 SER A N 1
ATOM 1261 C CA . SER A 1 160 ? -1.193 -11.561 3.800 1.00 93.31 160 SER A CA 1
ATOM 1262 C C . SER A 1 160 ? -2.085 -12.804 3.917 1.00 93.31 160 SER A C 1
ATOM 1264 O O . SER A 1 160 ? -3.219 -12.691 4.389 1.00 93.31 160 SER A O 1
ATOM 1266 N N . PRO A 1 161 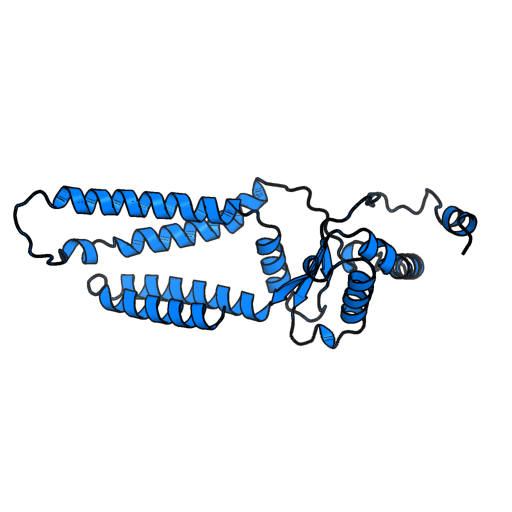? -1.600 -13.998 3.527 1.00 92.69 161 PRO A N 1
ATOM 1267 C CA . PRO A 1 161 ? -2.394 -15.229 3.594 1.00 92.69 161 PRO A CA 1
ATOM 1268 C C . PRO A 1 161 ? -2.991 -15.521 4.980 1.00 92.69 161 PRO A C 1
ATOM 1270 O O . PRO A 1 161 ? -4.117 -15.989 5.077 1.00 92.69 161 PRO A O 1
ATOM 1273 N N . ASP A 1 162 ? -2.270 -15.171 6.046 1.00 93.50 162 ASP A N 1
ATOM 1274 C CA . ASP A 1 162 ? -2.665 -15.401 7.439 1.00 93.50 162 ASP A CA 1
ATOM 1275 C C . ASP A 1 162 ? -3.451 -14.235 8.073 1.00 93.50 162 ASP A C 1
ATOM 1277 O O . ASP A 1 162 ? -3.693 -14.226 9.281 1.00 93.50 162 ASP A O 1
ATOM 1281 N N . TYR A 1 163 ? -3.843 -13.220 7.292 1.00 94.94 163 TYR A N 1
ATOM 1282 C CA . TYR A 1 163 ? -4.519 -12.030 7.818 1.00 94.94 163 TYR A CA 1
ATOM 1283 C C . TYR A 1 163 ? -5.854 -12.374 8.496 1.00 94.94 163 TYR A C 1
ATOM 1285 O O . TYR A 1 163 ? -6.100 -11.944 9.621 1.00 94.94 163 TYR A O 1
ATOM 1293 N N . LEU A 1 164 ? -6.696 -13.195 7.856 1.00 95.12 164 LEU A N 1
ATOM 1294 C CA . LEU A 1 164 ? -7.990 -13.604 8.424 1.00 95.12 164 LEU A CA 1
ATOM 1295 C C . LEU A 1 164 ? -7.881 -14.688 9.505 1.00 95.12 164 LEU A C 1
ATOM 1297 O O . LEU A 1 164 ? -8.856 -14.948 10.204 1.00 95.12 164 LEU A O 1
ATOM 1301 N N . GLU A 1 165 ? -6.711 -15.300 9.682 1.00 95.06 165 GLU A N 1
ATOM 1302 C CA . GLU A 1 165 ? -6.462 -16.255 10.771 1.00 95.06 165 GLU A CA 1
ATOM 1303 C C . GLU A 1 165 ? -6.196 -15.533 12.104 1.00 95.06 165 GLU A C 1
ATOM 1305 O O . GLU A 1 165 ? -6.306 -16.110 13.188 1.00 95.06 165 GLU A O 1
ATOM 1310 N N . ARG A 1 166 ? -5.855 -14.239 12.044 1.00 92.56 166 ARG A N 1
ATOM 1311 C CA . ARG A 1 166 ? -5.540 -13.405 13.205 1.00 92.56 166 ARG A CA 1
ATOM 1312 C C . ARG A 1 166 ? -6.812 -12.778 13.764 1.00 92.56 166 ARG A C 1
ATOM 1314 O O . ARG A 1 166 ? -7.361 -11.849 13.176 1.00 92.56 166 ARG A O 1
ATOM 1321 N N . LEU A 1 167 ? -7.207 -13.198 14.968 1.00 94.56 167 LEU A N 1
ATOM 1322 C CA . LEU A 1 167 ? -8.366 -12.639 15.681 1.00 94.56 167 LEU A CA 1
ATOM 1323 C C . LEU A 1 167 ? -8.336 -11.103 15.752 1.00 94.56 167 LEU A C 1
ATOM 1325 O O . LEU A 1 167 ? -9.362 -10.461 15.562 1.00 94.56 167 LEU A O 1
ATOM 1329 N N . TRP A 1 168 ? -7.159 -10.521 15.995 1.00 94.12 168 TRP A N 1
ATOM 1330 C CA . TRP A 1 168 ? -6.984 -9.071 16.078 1.00 94.12 168 TRP A CA 1
ATOM 1331 C C . TRP A 1 168 ? -7.315 -8.359 14.758 1.00 94.12 168 TRP A C 1
ATOM 1333 O O . TRP A 1 168 ? -8.086 -7.406 14.749 1.00 94.12 168 TRP A O 1
ATOM 1343 N N . CYS A 1 169 ? -6.812 -8.871 13.633 1.00 96.25 169 CYS A N 1
ATOM 1344 C CA . CYS A 1 169 ? -7.091 -8.323 12.305 1.00 96.25 169 CYS A CA 1
ATOM 1345 C C . CYS A 1 169 ? -8.581 -8.447 11.943 1.00 96.25 169 CYS A C 1
ATOM 1347 O O . CYS A 1 169 ? -9.188 -7.500 11.446 1.00 96.25 169 CYS A O 1
ATOM 1349 N N . VAL A 1 170 ? -9.197 -9.595 12.249 1.00 96.81 170 VAL A N 1
ATOM 1350 C CA . VAL A 1 170 ? -10.637 -9.817 12.032 1.00 96.81 170 VAL A CA 1
ATOM 1351 C C . VAL A 1 170 ? -11.480 -8.874 12.894 1.00 96.81 170 VAL A C 1
ATOM 1353 O O . VAL A 1 170 ? -12.466 -8.322 12.407 1.00 96.81 170 VAL A O 1
ATOM 1356 N N . TYR A 1 171 ? -11.082 -8.649 14.149 1.00 96.62 171 TYR A N 1
ATOM 1357 C CA . TYR A 1 171 ? -11.721 -7.679 15.037 1.00 96.62 171 TYR A CA 1
ATOM 1358 C C . TYR A 1 171 ? -11.667 -6.261 14.455 1.00 96.62 171 TYR A C 1
ATOM 1360 O O . TYR A 1 171 ? -12.704 -5.604 14.380 1.00 96.62 171 TYR A O 1
ATOM 1368 N N . GLU A 1 172 ? -10.497 -5.804 13.998 1.00 97.31 172 GLU A N 1
ATOM 1369 C CA . GLU A 1 172 ? -10.329 -4.476 13.392 1.00 97.31 172 GLU A CA 1
ATOM 1370 C C . GLU A 1 172 ? -11.239 -4.290 12.173 1.00 97.31 172 GLU A C 1
ATOM 1372 O O . GLU A 1 172 ? -11.969 -3.300 12.096 1.00 97.31 172 GLU A O 1
ATOM 1377 N N . LEU A 1 173 ? -11.259 -5.269 11.262 1.00 97.75 173 LEU A N 1
ATOM 1378 C CA . LEU A 1 173 ? -12.117 -5.251 10.078 1.00 97.75 173 LEU A CA 1
ATOM 1379 C C . LEU A 1 173 ? -13.608 -5.234 10.446 1.00 97.75 173 LEU A C 1
ATOM 1381 O O . LEU A 1 173 ? -14.366 -4.413 9.928 1.00 97.75 173 LEU A O 1
ATOM 1385 N N . ALA A 1 174 ? -14.038 -6.112 11.354 1.00 97.69 174 ALA A N 1
ATOM 1386 C CA . ALA A 1 174 ? -15.437 -6.209 11.762 1.00 97.69 174 ALA A CA 1
ATOM 1387 C C . ALA A 1 174 ? -15.922 -4.933 12.468 1.00 97.69 174 ALA A C 1
ATOM 1389 O O . ALA A 1 174 ? -17.025 -4.451 12.204 1.00 97.69 174 ALA A O 1
ATOM 1390 N N . VAL A 1 175 ? -15.098 -4.363 13.351 1.00 97.44 175 VAL A N 1
ATOM 1391 C CA . VAL A 1 175 ? -15.416 -3.116 14.054 1.00 97.44 175 VAL A CA 1
ATOM 1392 C C . VAL A 1 175 ? -15.411 -1.929 13.098 1.00 97.44 175 VAL A C 1
ATOM 1394 O O . VAL A 1 175 ? -16.298 -1.087 13.201 1.00 97.44 175 VAL A O 1
ATOM 1397 N N . PHE A 1 176 ? -14.480 -1.864 12.144 1.00 98.00 176 PHE A N 1
ATOM 1398 C CA . PHE A 1 176 ? -14.482 -0.814 11.128 1.00 98.00 176 PHE A CA 1
ATOM 1399 C C . PHE A 1 176 ? -15.771 -0.845 10.297 1.00 98.00 176 PHE A C 1
ATOM 1401 O O . PHE A 1 176 ? -16.487 0.151 10.230 1.00 98.00 176 PHE A O 1
ATOM 1408 N N . LEU A 1 177 ? -16.133 -2.013 9.755 1.00 97.94 177 LEU A N 1
ATOM 1409 C CA . LEU A 1 177 ? -17.342 -2.198 8.940 1.00 97.94 177 LEU A CA 1
ATOM 1410 C C . LEU A 1 177 ? -18.655 -1.970 9.705 1.00 97.94 177 LEU A C 1
ATOM 1412 O O . LEU A 1 177 ? -19.709 -1.820 9.094 1.00 97.94 177 LEU A O 1
ATOM 1416 N N . ARG A 1 178 ? -18.619 -1.927 11.042 1.00 97.69 178 ARG A N 1
ATOM 1417 C CA . ARG A 1 178 ? -19.774 -1.526 11.855 1.00 97.69 178 ARG A CA 1
ATOM 1418 C C . ARG A 1 178 ? -20.081 -0.030 11.735 1.00 97.69 178 ARG A C 1
ATOM 1420 O O . ARG A 1 178 ? -21.237 0.357 11.898 1.00 97.69 178 ARG A O 1
ATOM 1427 N N . PHE A 1 179 ? -19.063 0.801 11.522 1.00 96.62 179 PHE A N 1
ATOM 1428 C CA . PHE A 1 179 ? -19.186 2.263 11.487 1.00 96.62 179 PHE A CA 1
ATOM 1429 C C . PHE A 1 179 ? -19.038 2.850 10.081 1.00 96.62 179 PHE A C 1
ATOM 1431 O O . PHE A 1 179 ? -19.499 3.964 9.846 1.00 96.62 179 PHE A O 1
ATOM 1438 N N . HIS A 1 180 ? -18.440 2.090 9.165 1.00 97.50 180 HIS A N 1
ATOM 1439 C CA . HIS A 1 180 ? -18.004 2.538 7.844 1.00 97.50 180 HIS A CA 1
ATOM 1440 C C . HIS A 1 180 ? -18.517 1.619 6.739 1.00 97.50 180 HIS A C 1
ATOM 1442 O O . HIS A 1 180 ? -18.969 0.498 6.987 1.00 97.50 180 HIS A O 1
ATOM 1448 N N . LYS A 1 181 ? -18.443 2.087 5.495 1.00 96.44 181 LYS A N 1
ATOM 1449 C CA . LYS A 1 181 ? -18.831 1.307 4.319 1.00 96.44 181 LYS A CA 1
ATOM 1450 C C . LYS A 1 181 ? -17.661 0.464 3.815 1.00 96.44 181 LYS A C 1
ATOM 1452 O O . LYS A 1 181 ? -16.491 0.775 4.024 1.00 96.44 181 LYS A O 1
ATOM 1457 N N . LYS A 1 182 ? -17.971 -0.606 3.081 1.00 95.75 182 LYS A N 1
ATOM 1458 C CA . LYS A 1 182 ? -16.951 -1.508 2.518 1.00 95.75 182 LYS A CA 1
ATOM 1459 C C . LYS A 1 182 ? -16.008 -0.810 1.529 1.00 95.75 182 LYS A C 1
ATOM 1461 O O . LYS A 1 182 ? -14.866 -1.225 1.397 1.00 95.75 182 LYS A O 1
ATOM 1466 N N . GLU A 1 183 ? -16.464 0.244 0.853 1.00 95.94 183 GLU A N 1
ATOM 1467 C CA . GLU A 1 183 ? -15.669 1.013 -0.114 1.00 95.94 183 GLU A CA 1
ATOM 1468 C C . GLU A 1 183 ? -14.553 1.837 0.555 1.00 95.94 183 GLU A C 1
ATOM 1470 O O . GLU A 1 183 ? -13.625 2.290 -0.114 1.00 95.94 183 GLU A O 1
ATOM 1475 N N . GLU A 1 184 ? -14.627 2.022 1.875 1.00 96.50 184 GLU A N 1
ATOM 1476 C CA . GLU A 1 184 ? -13.610 2.709 2.679 1.00 96.50 184 GLU A CA 1
ATOM 1477 C C . GLU A 1 184 ? -12.506 1.748 3.155 1.00 96.50 184 GLU A C 1
ATOM 1479 O O . GLU A 1 184 ? -11.521 2.175 3.764 1.00 96.50 184 GLU A O 1
ATOM 1484 N N . VAL A 1 185 ? -12.632 0.456 2.833 1.00 96.69 185 VAL A N 1
ATOM 1485 C CA . VAL A 1 185 ? -11.596 -0.555 3.043 1.00 96.69 185 VAL A CA 1
ATOM 1486 C C . VAL A 1 185 ? -10.706 -0.635 1.805 1.00 96.69 185 VAL A C 1
ATOM 1488 O O . VAL A 1 185 ? -11.152 -0.977 0.711 1.00 96.69 185 VAL A O 1
ATOM 1491 N N . ILE A 1 186 ? -9.420 -0.354 1.987 1.00 94.19 186 ILE A N 1
ATOM 1492 C CA . ILE A 1 186 ? -8.391 -0.493 0.959 1.00 94.19 186 ILE A CA 1
ATOM 1493 C C . ILE A 1 186 ? -7.593 -1.750 1.266 1.00 94.19 186 ILE A C 1
ATOM 1495 O O . ILE A 1 186 ? -6.969 -1.847 2.319 1.00 94.19 186 ILE A O 1
ATOM 1499 N N . LEU A 1 187 ? -7.578 -2.693 0.330 1.00 93.88 187 LEU A N 1
ATOM 1500 C CA . LEU A 1 187 ? -6.834 -3.939 0.461 1.00 93.88 187 LEU A CA 1
ATOM 1501 C C . LEU A 1 187 ? -5.605 -3.915 -0.445 1.00 93.88 187 LEU A C 1
ATOM 1503 O O . LEU A 1 187 ? -5.716 -3.719 -1.653 1.00 93.88 187 LEU A O 1
ATOM 1507 N N . VAL A 1 188 ? -4.435 -4.143 0.146 1.00 91.75 188 VAL A N 1
ATOM 1508 C CA . VAL A 1 188 ? -3.152 -4.209 -0.557 1.00 91.75 188 VAL A CA 1
ATOM 1509 C C . VAL A 1 188 ? -2.567 -5.595 -0.360 1.00 91.75 188 VAL A C 1
ATOM 1511 O O . VAL A 1 188 ? -2.122 -5.936 0.734 1.00 91.75 188 VAL A O 1
ATOM 1514 N N . ASN A 1 189 ? -2.574 -6.407 -1.414 1.00 91.88 189 ASN A N 1
ATOM 1515 C CA . ASN A 1 189 ? -2.022 -7.756 -1.367 1.00 91.88 189 ASN A CA 1
ATOM 1516 C C . ASN A 1 189 ? -0.490 -7.710 -1.440 1.00 91.88 189 ASN A C 1
ATOM 1518 O O . ASN A 1 189 ? 0.077 -7.339 -2.469 1.00 91.88 189 ASN A O 1
ATOM 1522 N N . LEU A 1 190 ? 0.173 -8.099 -0.347 1.00 90.31 190 LEU A N 1
ATOM 1523 C CA . LEU A 1 190 ? 1.632 -8.039 -0.238 1.00 90.31 190 LEU A CA 1
ATOM 1524 C C . LEU A 1 190 ? 2.337 -9.008 -1.197 1.00 90.31 190 LEU A C 1
ATOM 1526 O O . LEU A 1 190 ? 3.354 -8.639 -1.774 1.00 90.31 190 LEU A O 1
ATOM 1530 N N . ASN A 1 191 ? 1.780 -10.202 -1.422 1.00 88.75 191 ASN A N 1
ATOM 1531 C CA . ASN A 1 191 ? 2.368 -11.191 -2.333 1.00 88.75 191 ASN A CA 1
ATOM 1532 C C . ASN A 1 191 ? 2.250 -10.735 -3.791 1.00 88.75 191 ASN A C 1
ATOM 1534 O O . ASN A 1 191 ? 3.180 -10.894 -4.576 1.00 88.75 191 ASN A O 1
ATOM 1538 N N . HIS A 1 192 ? 1.104 -10.149 -4.149 1.00 82.94 192 HIS A N 1
ATOM 1539 C CA . HIS A 1 192 ? 0.911 -9.569 -5.476 1.00 82.94 192 HIS A CA 1
ATOM 1540 C C . HIS A 1 192 ? 1.895 -8.411 -5.687 1.00 82.94 192 HIS A C 1
ATOM 1542 O O . HIS A 1 192 ? 2.560 -8.347 -6.717 1.00 82.94 192 HIS A O 1
ATOM 1548 N N . LEU A 1 193 ? 2.048 -7.531 -4.692 1.00 84.31 193 LEU A N 1
ATOM 1549 C CA . LEU A 1 193 ? 3.010 -6.436 -4.752 1.00 84.31 193 LEU A CA 1
ATOM 1550 C C . LEU A 1 193 ? 4.452 -6.940 -4.934 1.00 84.31 193 LEU A C 1
ATOM 1552 O O . LEU A 1 193 ? 5.164 -6.444 -5.805 1.00 84.31 193 LEU A O 1
ATOM 1556 N N . GLU A 1 194 ? 4.871 -7.927 -4.141 1.00 86.50 194 GLU A N 1
ATOM 1557 C CA . GLU A 1 194 ? 6.186 -8.567 -4.253 1.00 86.50 194 GLU A CA 1
ATOM 1558 C C . GLU A 1 194 ? 6.421 -9.136 -5.654 1.00 86.50 194 GLU A C 1
ATOM 1560 O O . GLU A 1 194 ? 7.475 -8.905 -6.254 1.00 86.50 194 GLU A O 1
ATOM 1565 N N . LEU A 1 195 ? 5.423 -9.824 -6.206 1.00 79.69 195 LEU A N 1
ATOM 1566 C CA . LEU A 1 195 ? 5.490 -10.406 -7.537 1.00 79.69 195 LEU A CA 1
ATOM 1567 C C . LEU A 1 195 ? 5.588 -9.338 -8.630 1.00 79.69 195 LEU A C 1
ATOM 1569 O O . LEU A 1 195 ? 6.464 -9.433 -9.487 1.00 79.69 195 LEU A O 1
ATOM 1573 N N . CYS A 1 196 ? 4.757 -8.294 -8.583 1.00 73.25 196 CYS A N 1
ATOM 1574 C CA . CYS A 1 196 ? 4.826 -7.177 -9.526 1.00 73.25 196 CYS A CA 1
ATOM 1575 C C . CYS A 1 196 ? 6.196 -6.501 -9.498 1.00 73.25 196 CYS A C 1
ATOM 1577 O O . CYS A 1 196 ? 6.799 -6.292 -10.548 1.00 73.25 196 CYS A O 1
ATOM 1579 N N . MET A 1 197 ? 6.718 -6.205 -8.307 1.00 77.12 197 MET A N 1
ATOM 1580 C CA . MET A 1 197 ? 8.032 -5.579 -8.164 1.00 77.12 197 MET A CA 1
ATOM 1581 C C . MET A 1 197 ? 9.149 -6.498 -8.665 1.00 77.12 197 MET A C 1
ATOM 1583 O O . MET A 1 197 ? 10.048 -6.042 -9.372 1.00 77.12 197 MET A O 1
ATOM 1587 N N . SER A 1 198 ? 9.068 -7.797 -8.370 1.00 78.75 198 SER A N 1
ATOM 1588 C CA . SER A 1 198 ? 10.025 -8.794 -8.860 1.00 78.75 198 SER A CA 1
ATOM 1589 C C . SER A 1 198 ? 10.007 -8.886 -10.384 1.00 78.75 198 SER A C 1
ATOM 1591 O O . SER A 1 198 ? 11.063 -8.843 -11.010 1.00 78.75 198 SER A O 1
ATOM 1593 N N . LEU A 1 199 ? 8.823 -8.933 -11.001 1.00 69.19 199 LEU A N 1
ATOM 1594 C CA . LEU A 1 199 ? 8.684 -8.935 -12.455 1.00 69.19 199 LEU A CA 1
ATOM 1595 C C . LEU A 1 199 ? 9.219 -7.652 -13.088 1.00 69.19 199 LEU A C 1
ATOM 1597 O O . LEU A 1 199 ? 9.928 -7.734 -14.084 1.00 69.19 199 LEU A O 1
ATOM 1601 N N . MET A 1 200 ? 8.954 -6.484 -12.501 1.00 70.75 200 MET A N 1
ATOM 1602 C CA . MET A 1 200 ? 9.497 -5.215 -12.996 1.00 70.75 200 MET A CA 1
ATOM 1603 C C . MET A 1 200 ? 11.031 -5.187 -12.947 1.00 70.75 200 MET A C 1
ATOM 1605 O O . MET A 1 200 ? 11.669 -4.707 -13.888 1.00 70.75 200 MET A O 1
ATOM 1609 N N . ILE A 1 201 ? 11.640 -5.730 -11.888 1.00 73.75 201 ILE A N 1
ATOM 1610 C CA . ILE A 1 201 ? 13.101 -5.843 -11.767 1.00 73.75 201 ILE A CA 1
ATOM 1611 C C . ILE A 1 201 ? 13.651 -6.828 -12.801 1.00 73.75 201 ILE A C 1
ATOM 1613 O O . ILE A 1 201 ? 14.584 -6.487 -13.529 1.00 73.75 201 ILE A O 1
ATOM 1617 N N . VAL A 1 202 ? 13.070 -8.027 -12.902 1.00 74.19 202 VAL A N 1
ATOM 1618 C CA . VAL A 1 202 ? 13.514 -9.067 -13.841 1.00 74.19 202 VAL A CA 1
ATOM 1619 C C . VAL A 1 202 ? 13.358 -8.601 -15.284 1.00 74.19 202 VAL A C 1
ATOM 1621 O O . VAL A 1 202 ? 14.273 -8.794 -16.084 1.00 74.19 202 VAL A O 1
ATOM 1624 N N . GLN A 1 203 ? 12.245 -7.952 -15.623 1.00 67.50 203 GLN A N 1
ATOM 1625 C CA . GLN A 1 203 ? 12.031 -7.354 -16.936 1.00 67.50 203 GLN A CA 1
ATOM 1626 C C . GLN A 1 203 ? 13.115 -6.313 -17.224 1.00 67.50 203 GLN A C 1
ATOM 1628 O O . GLN A 1 203 ? 13.764 -6.387 -18.265 1.00 67.50 203 GLN A O 1
ATOM 1633 N N . SER A 1 204 ? 13.372 -5.395 -16.289 1.00 69.31 204 SER A N 1
ATOM 1634 C CA . SER A 1 204 ? 14.411 -4.370 -16.448 1.00 69.31 204 SER A CA 1
ATOM 1635 C C . SER A 1 204 ? 15.798 -4.988 -16.652 1.00 69.31 204 SER A C 1
ATOM 1637 O O . SER A 1 204 ? 16.526 -4.585 -17.557 1.00 69.31 204 SER A O 1
ATOM 1639 N N . PHE A 1 205 ? 16.150 -6.011 -15.869 1.00 67.00 205 PHE A N 1
ATOM 1640 C CA . PHE A 1 205 ? 17.425 -6.719 -15.995 1.00 67.00 205 PHE A CA 1
ATOM 1641 C C . PHE A 1 205 ? 17.537 -7.505 -17.309 1.00 67.00 205 PHE A C 1
ATOM 1643 O O . PHE A 1 205 ? 18.584 -7.480 -17.956 1.00 67.00 205 PHE A O 1
ATOM 1650 N N . SER A 1 206 ? 16.458 -8.172 -17.730 1.00 62.78 206 SER A N 1
ATOM 1651 C CA . SER A 1 206 ? 16.392 -8.919 -18.993 1.00 62.78 206 SER A CA 1
ATOM 1652 C C . SER A 1 206 ? 16.580 -7.984 -20.184 1.00 62.78 206 SER A C 1
ATOM 1654 O O . SER A 1 206 ? 17.372 -8.281 -21.072 1.00 62.78 206 SER A O 1
ATOM 1656 N N . ILE A 1 207 ? 15.912 -6.825 -20.166 1.00 62.66 207 ILE A N 1
ATOM 1657 C CA . ILE A 1 207 ? 16.059 -5.774 -21.179 1.00 62.66 207 ILE A CA 1
ATOM 1658 C C . ILE A 1 207 ? 17.518 -5.309 -21.239 1.00 62.66 207 ILE A C 1
ATOM 1660 O O . ILE A 1 207 ? 18.122 -5.363 -22.306 1.00 62.66 207 ILE A O 1
ATOM 1664 N N . VAL A 1 208 ? 18.120 -4.926 -20.106 1.00 65.06 208 VAL A N 1
ATOM 1665 C CA . VAL A 1 208 ? 19.530 -4.491 -20.057 1.00 65.06 208 VAL A CA 1
ATOM 1666 C C . VAL A 1 208 ? 20.470 -5.580 -20.584 1.00 65.06 208 VAL A C 1
ATOM 1668 O O . VAL A 1 208 ? 21.343 -5.293 -21.396 1.00 65.06 208 VAL A O 1
ATOM 1671 N N . THR A 1 209 ? 20.274 -6.834 -20.174 1.00 63.09 209 THR A N 1
ATOM 1672 C CA . THR A 1 209 ? 21.126 -7.963 -20.578 1.00 63.09 209 THR A CA 1
ATOM 1673 C C . THR A 1 209 ? 21.035 -8.243 -22.077 1.00 63.09 209 THR A C 1
ATOM 1675 O O . THR A 1 209 ? 22.065 -8.361 -22.738 1.00 63.09 209 THR A O 1
ATOM 1678 N N . LEU A 1 210 ? 19.824 -8.305 -22.638 1.00 58.19 210 LEU A N 1
ATOM 1679 C CA . LEU A 1 210 ? 19.622 -8.505 -24.077 1.00 58.19 210 LEU A CA 1
ATOM 1680 C C . LEU A 1 210 ? 20.270 -7.387 -24.898 1.00 58.19 210 LEU A C 1
ATOM 1682 O O . LEU A 1 210 ? 20.862 -7.651 -25.942 1.00 58.19 210 LEU A O 1
ATOM 1686 N N . LEU A 1 211 ? 20.220 -6.158 -24.386 1.00 56.62 211 LEU A N 1
ATOM 1687 C CA . LEU A 1 211 ? 20.807 -4.990 -25.038 1.00 56.62 211 LEU A CA 1
ATOM 1688 C C . LEU A 1 211 ? 22.341 -4.973 -24.962 1.00 56.62 211 LEU A C 1
ATOM 1690 O O . LEU A 1 211 ? 22.978 -4.449 -25.871 1.00 56.62 211 LEU A O 1
ATOM 1694 N N . LEU A 1 212 ? 22.941 -5.574 -23.928 1.00 60.03 212 LEU A N 1
ATOM 1695 C CA . LEU A 1 212 ? 24.396 -5.743 -23.825 1.00 60.03 212 LEU A CA 1
ATOM 1696 C C . LEU A 1 212 ? 24.930 -6.893 -24.693 1.00 60.03 212 LEU A C 1
ATOM 1698 O O . LEU A 1 212 ? 26.050 -6.800 -25.190 1.00 60.03 212 LEU A O 1
ATOM 1702 N N . ILE A 1 213 ? 24.161 -7.976 -24.854 1.00 61.91 213 ILE A N 1
ATOM 1703 C CA . ILE A 1 213 ? 24.611 -9.191 -25.556 1.00 61.91 213 ILE A CA 1
ATOM 1704 C C . ILE A 1 213 ? 24.358 -9.102 -27.066 1.00 61.91 213 ILE A C 1
ATOM 1706 O O . ILE A 1 213 ? 25.237 -9.455 -27.850 1.00 61.91 213 ILE A O 1
ATOM 1710 N N . GLU A 1 214 ? 23.188 -8.622 -27.496 1.00 58.19 214 GLU A N 1
ATOM 1711 C CA . GLU A 1 214 ? 22.839 -8.518 -28.918 1.00 58.19 214 GLU A CA 1
ATOM 1712 C C . GLU A 1 214 ? 22.191 -7.163 -29.259 1.00 58.19 214 GLU A C 1
ATOM 1714 O O . GLU A 1 214 ? 20.987 -7.095 -29.520 1.00 58.19 214 GLU A O 1
ATOM 1719 N N . PRO A 1 215 ? 22.979 -6.074 -29.359 1.00 57.81 215 PRO A N 1
ATOM 1720 C CA . PRO A 1 215 ? 22.457 -4.743 -29.691 1.00 57.81 215 PRO A CA 1
ATOM 1721 C C . PRO A 1 215 ? 21.797 -4.649 -31.083 1.00 57.81 215 PRO A C 1
ATOM 1723 O O 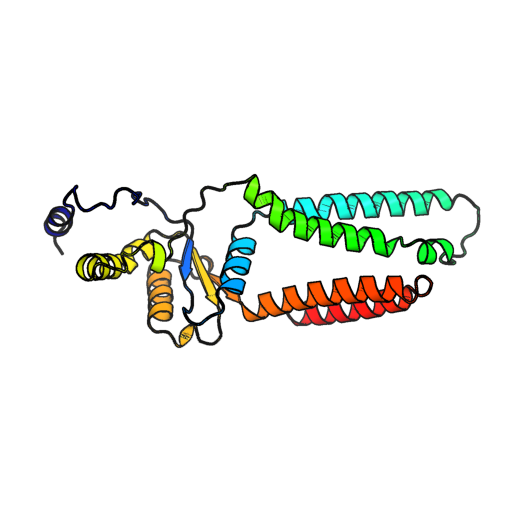. PRO A 1 215 ? 21.201 -3.632 -31.419 1.00 57.81 215 PRO A O 1
ATOM 1726 N N . TRP A 1 216 ? 21.873 -5.708 -31.895 1.00 55.53 216 TRP A N 1
ATOM 1727 C CA . TRP A 1 216 ? 21.396 -5.756 -33.279 1.00 55.53 216 TRP A CA 1
ATOM 1728 C C . TRP A 1 216 ? 20.086 -6.554 -33.476 1.00 55.53 216 TRP A C 1
ATOM 1730 O O . TRP A 1 216 ? 19.600 -6.600 -34.604 1.00 55.53 216 TRP A O 1
ATOM 1740 N N . LYS A 1 217 ? 19.510 -7.190 -32.433 1.00 58.66 217 LYS A N 1
ATOM 1741 C CA . LYS A 1 217 ? 18.273 -8.011 -32.528 1.00 58.66 217 LYS A CA 1
ATOM 1742 C C . LYS A 1 217 ? 17.150 -7.548 -31.574 1.00 58.66 217 LYS A C 1
ATOM 1744 O O . LYS A 1 217 ? 16.842 -8.227 -30.592 1.00 58.66 217 LYS A O 1
ATOM 1749 N N . PRO A 1 218 ? 16.484 -6.420 -31.857 1.00 56.03 218 PRO A N 1
ATOM 1750 C CA . PRO A 1 218 ? 15.446 -5.855 -30.985 1.00 56.03 218 PRO A CA 1
ATOM 1751 C C . PRO A 1 218 ? 14.150 -6.677 -30.938 1.00 56.03 218 PRO A C 1
ATOM 1753 O O . PRO A 1 218 ? 13.425 -6.606 -29.948 1.00 56.03 218 PRO A O 1
ATOM 1756 N N . ASP A 1 219 ? 13.863 -7.498 -31.953 1.00 57.88 219 ASP A N 1
ATOM 1757 C CA . ASP A 1 219 ? 12.644 -8.320 -32.002 1.00 57.88 219 ASP A CA 1
ATOM 1758 C C . ASP A 1 219 ? 12.545 -9.270 -30.799 1.00 57.88 219 ASP A C 1
ATOM 1760 O O . ASP A 1 219 ? 11.468 -9.474 -30.237 1.00 57.88 219 ASP A O 1
ATOM 1764 N N . LEU A 1 220 ? 13.687 -9.788 -30.331 1.00 59.62 220 LEU A N 1
ATOM 1765 C CA . LEU A 1 220 ? 13.755 -10.649 -29.151 1.00 59.62 220 LEU A CA 1
ATOM 1766 C C . LEU A 1 220 ? 13.392 -9.886 -27.864 1.00 59.62 220 LEU A C 1
ATOM 1768 O O . LEU A 1 220 ? 12.738 -10.439 -26.981 1.00 59.62 220 LEU A O 1
ATOM 1772 N N . VAL A 1 221 ? 13.765 -8.604 -27.773 1.00 57.44 221 VAL A N 1
ATOM 1773 C CA . VAL A 1 221 ? 13.434 -7.730 -26.637 1.00 57.44 221 VAL A CA 1
ATOM 1774 C C . VAL A 1 221 ? 11.928 -7.489 -26.578 1.00 57.44 221 VAL A C 1
ATOM 1776 O O . VAL A 1 221 ? 11.334 -7.626 -25.510 1.00 57.44 221 VAL A O 1
ATOM 1779 N N . TYR A 1 222 ? 11.285 -7.197 -27.713 1.00 56.53 222 TYR A N 1
ATOM 1780 C CA . TYR A 1 222 ? 9.833 -7.001 -27.761 1.00 56.53 222 TYR A CA 1
ATOM 1781 C C . TYR A 1 222 ? 9.051 -8.272 -27.421 1.00 56.53 222 TYR A C 1
ATOM 1783 O O . TYR A 1 222 ? 8.040 -8.183 -26.727 1.00 56.53 222 TYR A O 1
ATOM 1791 N N . ILE A 1 223 ? 9.523 -9.448 -27.847 1.00 63.41 223 ILE A N 1
ATOM 1792 C CA . ILE A 1 223 ? 8.908 -10.735 -27.487 1.00 63.41 223 ILE A CA 1
ATOM 1793 C C . ILE A 1 223 ? 8.996 -10.962 -25.975 1.00 63.41 223 ILE A C 1
ATOM 1795 O O . ILE A 1 223 ? 7.990 -11.274 -25.340 1.00 63.41 223 ILE A O 1
ATOM 1799 N N . VAL A 1 224 ? 10.172 -10.748 -25.377 1.00 63.25 224 VAL A N 1
ATOM 1800 C CA . VAL A 1 224 ? 10.374 -10.905 -23.930 1.00 63.25 224 VAL A CA 1
ATOM 1801 C C . VAL A 1 224 ? 9.531 -9.894 -23.143 1.00 63.25 224 VAL A C 1
ATOM 1803 O O . VAL A 1 224 ? 8.824 -10.282 -22.214 1.00 63.25 224 VAL A O 1
ATOM 1806 N N . CYS A 1 225 ? 9.515 -8.621 -23.547 1.00 58.75 225 CYS A N 1
ATOM 1807 C CA . CYS A 1 225 ? 8.638 -7.601 -22.964 1.00 58.75 225 CYS A CA 1
ATOM 1808 C C . CYS A 1 225 ? 7.153 -7.962 -23.101 1.00 58.75 225 CYS A C 1
ATOM 1810 O O . CYS A 1 225 ? 6.405 -7.817 -22.138 1.00 58.75 225 CYS A O 1
ATOM 1812 N N . GLY A 1 226 ? 6.729 -8.456 -24.266 1.00 57.25 226 GLY A N 1
ATOM 1813 C CA . GLY A 1 226 ? 5.360 -8.895 -24.520 1.00 57.25 226 GLY A CA 1
ATOM 1814 C C . GLY A 1 226 ? 4.940 -10.041 -23.602 1.00 57.25 226 GLY A C 1
ATOM 1815 O O . GLY A 1 226 ? 3.857 -9.988 -23.026 1.00 57.25 226 GLY A O 1
ATOM 1816 N N . ILE A 1 227 ? 5.820 -11.024 -23.381 1.00 69.94 227 ILE A N 1
ATOM 1817 C CA . ILE A 1 227 ? 5.586 -12.122 -22.432 1.00 69.94 227 ILE A CA 1
ATOM 1818 C C . ILE A 1 227 ? 5.387 -11.574 -21.013 1.00 69.94 227 ILE A C 1
ATOM 1820 O O . ILE A 1 227 ? 4.413 -11.940 -20.358 1.00 69.94 227 ILE A O 1
ATOM 1824 N N . TYR A 1 228 ? 6.243 -10.654 -20.550 1.00 63.00 228 TYR A N 1
ATOM 1825 C CA . TYR A 1 228 ? 6.091 -10.044 -19.223 1.00 63.00 228 TYR A CA 1
ATOM 1826 C C . TYR A 1 228 ? 4.808 -9.216 -19.088 1.00 63.00 228 TYR A C 1
ATOM 1828 O O . TYR A 1 228 ? 4.149 -9.301 -18.055 1.00 63.00 228 TYR A O 1
ATOM 1836 N N . VAL A 1 229 ? 4.417 -8.460 -20.119 1.00 58.34 229 VAL A N 1
ATOM 1837 C CA . VAL A 1 229 ? 3.167 -7.679 -20.121 1.00 58.34 229 VAL A CA 1
ATOM 1838 C C . VAL A 1 229 ? 1.943 -8.592 -20.084 1.00 58.34 229 VAL A C 1
ATOM 1840 O O . VAL A 1 229 ? 1.011 -8.314 -19.337 1.00 58.34 229 VAL A O 1
ATOM 1843 N N . VAL A 1 230 ? 1.946 -9.695 -20.837 1.00 62.31 230 VAL A N 1
ATOM 1844 C CA . VAL A 1 230 ? 0.857 -10.685 -20.823 1.00 62.31 230 VAL A CA 1
ATOM 1845 C C . VAL A 1 230 ? 0.768 -11.374 -19.461 1.00 62.31 230 VAL A C 1
ATOM 1847 O O . VAL A 1 230 ? -0.322 -11.486 -18.905 1.00 62.31 230 VAL A O 1
ATOM 1850 N N . ILE A 1 231 ? 1.908 -11.775 -18.890 1.00 66.06 231 ILE A N 1
ATOM 1851 C CA . ILE A 1 231 ? 1.988 -12.340 -17.536 1.00 66.06 231 ILE A CA 1
ATOM 1852 C C . ILE A 1 231 ? 1.448 -11.341 -16.503 1.00 66.06 231 ILE A C 1
ATOM 1854 O O . ILE A 1 231 ? 0.648 -11.717 -15.655 1.00 66.06 231 ILE A O 1
ATOM 1858 N N . PHE A 1 232 ? 1.833 -10.067 -16.591 1.00 53.88 232 PHE A N 1
ATOM 1859 C CA . PHE A 1 232 ? 1.368 -9.019 -15.683 1.00 53.88 232 PHE A CA 1
ATOM 1860 C C . PHE A 1 232 ? -0.134 -8.740 -15.835 1.00 53.88 232 PHE A C 1
ATOM 1862 O O . PHE A 1 232 ? -0.842 -8.662 -14.837 1.00 53.88 232 PHE A O 1
ATOM 1869 N N . TYR A 1 233 ? -0.640 -8.646 -17.070 1.00 56.59 233 TYR A N 1
ATOM 1870 C CA . TYR A 1 233 ? -2.061 -8.424 -17.348 1.00 56.59 233 TYR A CA 1
ATOM 1871 C C . TYR A 1 233 ? -2.939 -9.568 -16.833 1.00 56.59 233 TYR A C 1
ATOM 1873 O O . TYR A 1 233 ? -4.006 -9.311 -16.295 1.00 56.59 233 TYR A O 1
ATOM 1881 N N . HIS A 1 234 ? -2.486 -10.819 -16.948 1.00 59.38 234 HIS A N 1
ATOM 1882 C CA . HIS A 1 234 ? -3.214 -11.969 -16.406 1.00 59.38 234 HIS A CA 1
ATOM 1883 C C . HIS A 1 234 ? -3.186 -12.069 -14.877 1.00 59.38 234 HIS A C 1
ATOM 1885 O O . HIS A 1 234 ? -3.902 -12.900 -14.320 1.00 59.38 234 HIS A O 1
ATOM 1891 N N . MET A 1 235 ? -2.359 -11.266 -14.206 1.00 51.53 235 MET A N 1
ATOM 1892 C CA . MET A 1 235 ? -2.271 -11.250 -12.749 1.00 51.53 235 MET A CA 1
ATOM 1893 C C . MET A 1 235 ? -3.038 -10.105 -12.088 1.00 51.53 235 MET A C 1
ATOM 1895 O O . MET A 1 235 ? -3.323 -10.230 -10.898 1.00 51.53 235 MET A O 1
ATOM 1899 N N . LEU A 1 236 ? -3.383 -9.047 -12.835 1.00 47.44 236 LEU A N 1
ATOM 1900 C CA . LEU A 1 236 ? -4.288 -7.966 -12.416 1.00 47.44 236 LEU A CA 1
ATOM 1901 C C . LEU A 1 236 ? -5.754 -8.419 -12.403 1.00 47.44 236 LEU A C 1
ATOM 1903 O O . LEU A 1 236 ? -6.461 -8.004 -11.457 1.00 47.44 236 LEU A O 1
#

Mean predicted aligned error: 12.76 Å

Radius of gyration: 25.5 Å; Cα contacts (8 Å, |Δi|>4): 187; chains: 1; bounding box: 46×33×87 Å

Sequence (236 aa):
MDRSYLRSIESPEDASVTSIPAVSIDFFLSHSWSANGFWKQVALFLCCSTTSTYIIALIPSSLLAARLLYASFQNRTGLGWTVQPNPAWTANGFDLTVFTFGFVSFLLGLIIIPLFKHRNTIVFLDKCCIPQNDPIAKAYGISRLADYLRVSNKLLILWSPDYLERLWCVYELAVFLRFHKKEEVILVNLNHLELCMSLMIVQSFSIVTLLLIEPWKPDLVYIVCGIYVVIFYHML